Protein AF-0000000074492730 (afdb_homodimer)

Organism: Spizellomyces punctatus (strain DAOM BR117) (NCBI:txid645134)

pLDDT: mean 82.74, std 24.12, range [24.81, 98.88]

Solvent-accessible surface area (backbone atoms only — not comparable to full-atom values): 17173 Å² total; per-residue (Å²): 137,83,78,76,82,80,74,80,68,80,75,72,73,73,70,75,70,71,72,69,72,68,59,84,72,60,78,46,78,65,48,53,49,50,48,49,50,45,51,51,44,45,53,51,27,49,53,27,47,75,71,68,33,42,57,59,11,41,56,52,45,44,50,80,56,60,47,81,83,56,52,66,69,55,36,49,52,45,49,50,43,35,51,52,31,59,69,66,48,52,82,86,49,45,53,61,43,55,70,69,48,52,72,66,36,47,27,47,47,52,28,50,41,24,39,38,45,28,33,30,58,81,34,67,31,70,62,39,50,53,52,49,51,42,46,40,69,73,47,34,73,66,39,55,52,49,31,31,66,44,48,72,47,88,133,86,77,76,80,76,74,82,63,74,81,69,73,71,73,73,71,74,73,71,69,70,60,84,71,58,75,45,74,64,47,53,50,49,48,49,50,47,52,51,44,45,53,50,27,49,53,26,48,75,72,66,34,43,58,59,11,40,56,50,45,44,50,81,57,59,47,81,83,56,53,66,68,55,37,50,51,45,47,51,43,34,50,52,30,58,69,67,48,52,80,87,49,44,55,62,43,53,71,69,47,51,73,68,36,49,26,48,47,52,29,52,42,24,39,38,45,27,34,30,59,79,33,67,31,71,60,42,49,52,51,49,50,43,46,40,68,74,49,34,71,66,39,54,51,49,32,31,66,44,49,72,46,89

Sequence (308 aa):
MSHRKINVDQYDDEDAFVDENQTASGPTADSAQVEADVNSRAAEVRNYLSRGDVAGAVAKALENPPAGRALQTVKDRNTATVMEALAAARSTDIINIVKGLSTQQMDILMKYIYRGMGSPELYNSAILLTWHEKATEVGGLGGIVRALTDRKTVMSHRKINVDQYDDEDAFVDENQTASGPTADSAQVEADVNSRAAEVRNYLSRGDVAGAVAKALENPPAGRALQTVKDRNTATVMEALAAARSTDIINIVKGLSTQQMDILMKYIYRGMGSPELYNSAILLTWHEKATEVGGLGGIVRALTDRKTV

Nearest PDB structures (foldseek):
  1tyq-assembly1_G  TM=9.326E-01  e=6.768E-08  Bos taurus
  3ukr-assembly1_G  TM=9.205E-01  e=6.768E-08  Bos taurus
  4xei-assembly1_G  TM=9.124E-01  e=6.768E-08  Bos taurus
  8uxx-assembly1_G  TM=7.775E-01  e=5.252E-08  Schizosaccharomyces pombe
  6w17-assembly1_G  TM=7.523E-01  e=1.047E-06  Schizosaccharomyces pombe 972h-

Structure (mmCIF, N/CA/C/O backbone):
data_AF-0000000074492730-model_v1
#
loop_
_entity.id
_entity.type
_entity.pdbx_description
1 polymer 'Actin-related protein 2/3 complex subunit 5'
#
loop_
_atom_site.group_PDB
_atom_site.id
_atom_site.type_symbol
_atom_site.label_atom_id
_atom_site.label_alt_id
_atom_site.label_comp_id
_atom_site.label_asym_id
_atom_site.label_entity_id
_atom_site.label_seq_id
_atom_site.pdbx_PDB_ins_code
_atom_site.Cartn_x
_atom_site.Cartn_y
_atom_site.Cartn_z
_atom_site.occupancy
_atom_site.B_iso_or_equiv
_atom_site.auth_seq_id
_atom_site.auth_comp_id
_atom_site.auth_asym_id
_atom_site.auth_atom_id
_atom_site.pdbx_PDB_model_num
ATOM 1 N N . MET A 1 1 ? 43.094 16.188 66.312 1 25.38 1 MET A N 1
ATOM 2 C CA . MET A 1 1 ? 42.781 17.094 65.25 1 25.38 1 MET A CA 1
ATOM 3 C C . MET A 1 1 ? 43.125 16.469 63.875 1 25.38 1 MET A C 1
ATOM 5 O O . MET A 1 1 ? 44.219 16.734 63.344 1 25.38 1 MET A O 1
ATOM 9 N N . SER A 1 2 ? 42.781 15.18 63.656 1 28.31 2 SER A N 1
ATOM 10 C CA . SER A 1 2 ? 43.281 14.086 62.812 1 28.31 2 SER A CA 1
ATOM 11 C C . SER A 1 2 ? 42.938 14.297 61.344 1 28.31 2 SER A C 1
ATOM 13 O O . SER A 1 2 ? 41.75 14.227 60.969 1 28.31 2 SER A O 1
ATOM 15 N N . HIS A 1 3 ? 43.469 15.445 60.812 1 31.86 3 HIS A N 1
ATOM 16 C CA . HIS A 1 3 ? 43.188 15.938 59.469 1 31.86 3 HIS A CA 1
ATOM 17 C C . HIS A 1 3 ? 43.531 14.875 58.406 1 31.86 3 HIS A C 1
ATOM 19 O O . HIS A 1 3 ? 44.688 14.477 58.25 1 31.86 3 HIS A O 1
ATOM 25 N N . ARG A 1 4 ? 42.625 13.859 58.219 1 28.62 4 ARG A N 1
ATOM 26 C CA . ARG A 1 4 ? 42.688 12.758 57.281 1 28.62 4 ARG A CA 1
ATOM 27 C C . ARG A 1 4 ? 42.938 13.273 55.875 1 28.62 4 ARG A C 1
ATOM 29 O O . ARG A 1 4 ? 42.312 14.242 55.438 1 28.62 4 ARG A O 1
ATOM 36 N N . LYS A 1 5 ? 44.125 12.953 55.25 1 29.48 5 LYS A N 1
ATOM 37 C CA . LYS A 1 5 ? 44.719 13.125 53.938 1 29.48 5 LYS A CA 1
ATOM 38 C C . LYS A 1 5 ? 43.688 12.828 52.844 1 29.48 5 LYS A C 1
ATOM 40 O O . LYS A 1 5 ? 42.969 11.828 52.906 1 29.48 5 LYS A O 1
ATOM 45 N N . ILE A 1 6 ? 43.156 13.875 52.094 1 33.12 6 ILE A N 1
ATOM 46 C CA . ILE A 1 6 ? 42.312 14.031 50.938 1 33.12 6 ILE A CA 1
ATOM 47 C C . ILE A 1 6 ? 42.906 13.227 49.75 1 33.12 6 ILE A C 1
ATOM 49 O O . ILE A 1 6 ? 43.969 13.555 49.25 1 33.12 6 ILE A O 1
ATOM 53 N N . ASN A 1 7 ? 43.156 11.914 49.906 1 33.66 7 ASN A N 1
ATOM 54 C CA . ASN A 1 7 ? 43.656 11.188 48.75 1 33.66 7 ASN A CA 1
ATOM 55 C C . ASN A 1 7 ? 42.844 11.469 47.5 1 33.66 7 ASN A C 1
ATOM 57 O O . ASN A 1 7 ? 41.656 11.211 47.438 1 33.66 7 ASN A O 1
ATOM 61 N N . VAL A 1 8 ? 43.219 12.484 46.688 1 37.28 8 VAL A N 1
ATOM 62 C CA . VAL A 1 8 ? 42.875 12.891 45.3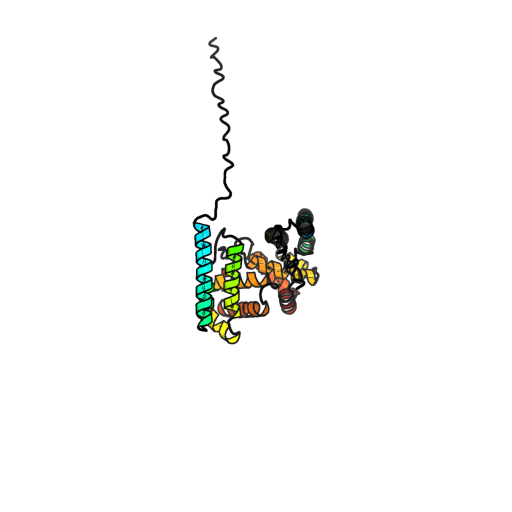12 1 37.28 8 VAL A CA 1
ATOM 63 C C . VAL A 1 8 ? 42.875 11.68 44.406 1 37.28 8 VAL A C 1
ATOM 65 O O . VAL A 1 8 ? 43.906 11.258 43.906 1 37.28 8 VAL A O 1
ATOM 68 N N . ASP A 1 9 ? 42.562 10.516 44.938 1 29.73 9 ASP A N 1
ATOM 69 C CA . ASP A 1 9 ? 42.75 9.359 44.062 1 29.73 9 ASP A CA 1
ATOM 70 C C . ASP A 1 9 ? 42.281 9.641 42.625 1 29.73 9 ASP A C 1
ATOM 72 O O . ASP A 1 9 ? 41.625 10.656 42.406 1 29.73 9 ASP A O 1
ATOM 76 N N . GLN A 1 10 ? 41.594 8.609 42.031 1 30.45 10 GLN A N 1
ATOM 77 C CA . GLN A 1 10 ? 41.625 7.676 40.906 1 30.45 10 GLN A CA 1
ATOM 78 C C . GLN A 1 10 ? 40.75 8.164 39.75 1 30.45 10 GLN A C 1
ATOM 80 O O . GLN A 1 10 ? 39.594 7.773 39.625 1 30.45 10 GLN A O 1
ATOM 85 N N . TYR A 1 11 ? 40.531 9.5 39.562 1 27.89 11 TYR A N 1
ATOM 86 C CA . TYR A 1 11 ? 39.594 9.734 38.5 1 27.89 11 TYR A CA 1
ATOM 87 C C . TYR A 1 11 ? 40.125 9.211 37.156 1 27.89 11 TYR A C 1
ATOM 89 O O . TYR A 1 11 ? 41.031 9.812 36.594 1 27.89 11 TYR A O 1
ATOM 97 N N . ASP A 1 12 ? 40.656 8.023 37.125 1 32.59 12 ASP A N 1
ATOM 98 C CA . ASP A 1 12 ? 41 7.531 35.812 1 32.59 12 ASP A CA 1
ATOM 99 C C . ASP A 1 12 ? 39.844 7.773 34.844 1 32.59 12 ASP A C 1
ATOM 101 O O . ASP A 1 12 ? 38.719 7.254 35.031 1 32.59 12 ASP A O 1
ATOM 105 N N . ASP A 1 13 ? 39.781 8.953 34.312 1 30.2 13 ASP A N 1
ATOM 106 C CA . ASP A 1 13 ? 38.969 9.344 33.156 1 30.2 13 ASP A CA 1
ATOM 107 C C . ASP A 1 13 ? 39.094 8.312 32.062 1 30.2 13 ASP A C 1
ATOM 109 O O . ASP A 1 13 ? 39.844 8.516 31.078 1 30.2 13 ASP A O 1
ATOM 113 N N . GLU A 1 14 ? 39.5 7.035 32.281 1 31.69 14 GLU A N 1
ATOM 114 C CA . GLU A 1 14 ? 39.469 6.242 31.047 1 31.69 14 GLU A CA 1
ATOM 115 C C . GLU A 1 14 ? 38.156 6.441 30.312 1 31.69 14 GLU A C 1
ATOM 117 O O . GLU A 1 14 ? 37.094 6.023 30.781 1 31.69 14 GLU A O 1
ATOM 122 N N . ASP A 1 15 ? 37.906 7.613 29.844 1 30.3 15 ASP A N 1
ATOM 123 C CA . ASP A 1 15 ? 36.844 7.84 28.875 1 30.3 15 ASP A CA 1
ATOM 124 C C . ASP A 1 15 ? 36.719 6.645 27.938 1 30.3 15 ASP A C 1
ATOM 126 O O . ASP A 1 15 ? 37.719 6.09 27.469 1 30.3 15 ASP A O 1
ATOM 130 N N . ALA A 1 16 ? 35.594 5.859 28.094 1 30.48 16 ALA A N 1
ATOM 131 C CA . ALA A 1 16 ? 34.875 4.953 27.219 1 30.48 16 ALA A CA 1
ATOM 132 C C . ALA A 1 16 ? 34.969 5.395 25.75 1 30.48 16 ALA A C 1
ATOM 134 O O . ALA A 1 16 ? 34.438 6.441 25.375 1 30.48 16 ALA A O 1
ATOM 135 N N . PHE A 1 17 ? 36.094 5.324 25.109 1 29.64 17 PHE A N 1
ATOM 136 C CA . PHE A 1 17 ? 36.062 5.289 23.656 1 29.64 17 PHE A CA 1
ATOM 137 C C . PHE A 1 17 ? 34.844 4.496 23.156 1 29.64 17 PHE A C 1
ATOM 139 O O . PHE A 1 17 ? 34.75 3.291 23.391 1 29.64 17 PHE A O 1
ATOM 146 N N . VAL A 1 18 ? 33.688 5.035 23.344 1 34.16 18 VAL A N 1
ATOM 147 C CA . VAL A 1 18 ? 32.594 4.543 22.516 1 34.16 18 VAL A CA 1
ATOM 148 C C . VAL A 1 18 ? 33.125 4.074 21.172 1 34.16 18 VAL A C 1
ATOM 150 O O . VAL A 1 18 ? 33.75 4.852 20.438 1 34.16 18 VAL A O 1
ATOM 153 N N . ASP A 1 19 ? 33.719 2.941 21.109 1 33.31 19 ASP A N 1
ATOM 154 C CA . ASP A 1 19 ? 33.969 2.25 19.859 1 33.31 19 ASP A CA 1
ATOM 155 C C . ASP A 1 19 ? 32.875 2.504 18.844 1 33.31 19 ASP A C 1
ATOM 157 O O . ASP A 1 19 ? 31.719 2.062 19.031 1 33.31 19 ASP A O 1
ATOM 161 N N . GLU A 1 20 ? 32.719 3.611 18.25 1 35.53 20 GLU A N 1
ATOM 162 C CA . GLU A 1 20 ? 32 3.969 17.031 1 35.53 20 GLU A CA 1
ATOM 163 C C . GLU A 1 20 ? 32.062 2.854 15.992 1 35.53 20 GLU A C 1
ATOM 165 O O . GLU A 1 20 ? 31.594 3.01 14.867 1 35.53 20 GLU A O 1
ATOM 170 N N . ASN A 1 21 ? 33.031 1.989 16.141 1 34.41 21 ASN A N 1
ATOM 171 C CA . ASN A 1 21 ? 33.031 1.057 15.016 1 34.41 21 ASN A CA 1
ATOM 172 C C . ASN A 1 21 ? 31.688 0.333 14.891 1 34.41 21 ASN A C 1
ATOM 174 O O . ASN A 1 21 ? 31.609 -0.878 15.102 1 34.41 21 ASN A O 1
ATOM 178 N N . GLN A 1 22 ? 30.719 0.667 15.609 1 35.47 22 GLN A N 1
ATOM 179 C CA . GLN A 1 22 ? 29.547 -0.003 15.062 1 35.47 22 GLN A CA 1
ATOM 180 C C . GLN A 1 22 ? 29.562 0.014 13.539 1 35.47 22 GLN A C 1
ATOM 182 O O . GLN A 1 22 ? 29.312 1.052 12.922 1 35.47 22 GLN A O 1
ATOM 187 N N . THR A 1 23 ? 30.578 -0.513 12.891 1 33.25 23 THR A N 1
ATOM 188 C CA . THR A 1 23 ? 30.625 -0.809 11.461 1 33.25 23 THR A CA 1
ATOM 189 C C . THR A 1 23 ? 29.219 -0.99 10.898 1 33.25 23 THR A C 1
ATOM 191 O O . THR A 1 23 ? 28.312 -1.396 11.617 1 33.25 23 THR A O 1
ATOM 194 N N . ALA A 1 24 ? 28.875 -0.371 9.781 1 35.72 24 ALA A N 1
ATOM 195 C CA . ALA A 1 24 ? 27.938 -0.735 8.727 1 35.72 24 ALA A CA 1
ATOM 196 C C . ALA A 1 24 ? 27.812 -2.25 8.609 1 35.72 24 ALA A C 1
ATOM 198 O O . ALA A 1 24 ? 28.688 -2.92 8.07 1 35.72 24 ALA A O 1
ATOM 199 N N . SER A 1 25 ? 27.547 -3.027 9.664 1 38.06 25 SER A N 1
ATOM 200 C CA . SER A 1 25 ? 27.469 -4.484 9.727 1 38.06 25 SER A CA 1
ATOM 201 C C . SER A 1 25 ? 27.031 -5.078 8.391 1 38.06 25 SER A C 1
ATOM 203 O O . SER A 1 25 ? 26.078 -4.598 7.773 1 38.06 25 SER A O 1
ATOM 205 N N . GLY A 1 26 ? 27.844 -5.605 7.551 1 41.12 26 GLY A N 1
ATOM 206 C CA . GLY A 1 26 ? 27.625 -6.41 6.359 1 41.12 26 GLY A CA 1
ATOM 207 C C . GLY A 1 26 ? 26.297 -7.148 6.375 1 41.12 26 GLY A C 1
ATOM 208 O O . GLY A 1 26 ? 25.625 -7.191 7.402 1 41.12 26 GLY A O 1
ATOM 209 N N . PRO A 1 27 ? 25.719 -7.359 5.117 1 48.81 27 PRO A N 1
ATOM 210 C CA . PRO A 1 27 ? 24.578 -8.281 5.141 1 48.81 27 PRO A CA 1
ATOM 211 C C . PRO A 1 27 ? 24.719 -9.367 6.207 1 48.81 27 PRO A C 1
ATOM 213 O O . PRO A 1 27 ? 25.734 -10.062 6.25 1 48.81 27 PRO A O 1
ATOM 216 N N . THR A 1 28 ? 24.312 -9.211 7.391 1 57.84 28 THR A N 1
ATOM 217 C CA . THR A 1 28 ? 24.359 -10.305 8.359 1 57.84 28 THR A CA 1
ATOM 218 C C . THR A 1 28 ? 23.906 -11.609 7.723 1 57.84 28 THR A C 1
ATOM 220 O O . THR A 1 28 ? 23.281 -11.602 6.656 1 57.84 28 THR A O 1
ATOM 223 N N . ALA A 1 29 ? 24.484 -12.68 8.094 1 55.69 29 ALA A N 1
ATOM 224 C CA . ALA A 1 29 ? 24.062 -14.016 7.656 1 55.69 29 ALA A CA 1
ATOM 225 C C . ALA A 1 29 ? 22.562 -14.078 7.43 1 55.69 29 ALA A C 1
ATOM 227 O O . ALA A 1 29 ? 22.094 -14.742 6.504 1 55.69 29 ALA A O 1
ATOM 228 N N . ASP A 1 30 ? 21.906 -13.234 8.109 1 74.44 30 ASP A N 1
ATOM 229 C CA . ASP A 1 30 ? 20.453 -13.211 8.039 1 74.44 30 ASP A CA 1
ATOM 230 C C . ASP A 1 30 ? 19.969 -12.477 6.781 1 74.44 30 ASP A C 1
ATOM 232 O O . ASP A 1 30 ? 19.031 -12.914 6.121 1 74.44 30 ASP A O 1
ATOM 236 N N . SER A 1 31 ? 20.859 -11.578 6.379 1 79.5 31 SER A N 1
ATOM 237 C CA . SER A 1 31 ? 20.484 -10.828 5.188 1 79.5 31 SER A CA 1
ATOM 238 C C . SER A 1 31 ? 20.734 -11.633 3.918 1 79.5 31 SER A C 1
ATOM 240 O O . SER A 1 31 ? 19.922 -11.617 2.992 1 79.5 31 SER A O 1
ATOM 242 N N . ALA A 1 32 ? 21.75 -12.336 3.939 1 83.81 32 ALA A N 1
ATOM 243 C CA . ALA A 1 32 ? 22.078 -13.172 2.785 1 83.81 32 ALA A CA 1
ATOM 244 C C . ALA A 1 32 ? 21.062 -14.312 2.629 1 83.81 32 ALA A C 1
ATOM 246 O O . ALA A 1 32 ? 20.688 -14.664 1.511 1 83.81 32 ALA A O 1
ATOM 247 N N . GLN A 1 33 ? 20.719 -14.883 3.674 1 89.12 33 GLN A N 1
ATOM 248 C CA . GLN A 1 33 ? 19.75 -15.977 3.635 1 89.12 33 GLN A CA 1
ATOM 249 C C . GLN A 1 33 ? 18.391 -15.484 3.148 1 89.12 33 GLN A C 1
ATOM 251 O O . GLN A 1 33 ? 17.719 -16.172 2.373 1 89.12 33 GLN A O 1
ATOM 256 N N . VAL A 1 34 ? 17.984 -14.352 3.6 1 90.62 34 VAL A N 1
ATOM 257 C CA . VAL A 1 34 ? 16.719 -13.773 3.174 1 90.62 34 VAL A CA 1
ATOM 258 C C . VAL A 1 34 ? 16.734 -13.531 1.667 1 90.62 34 VAL A C 1
ATOM 260 O O . VAL A 1 34 ? 15.766 -13.836 0.971 1 90.62 34 VAL A O 1
ATOM 263 N N . GLU A 1 35 ? 17.828 -13.047 1.223 1 91.56 35 GLU A N 1
ATOM 264 C CA . GLU A 1 35 ? 17.969 -12.82 -0.211 1 91.56 35 GLU A CA 1
ATOM 265 C C . GLU A 1 35 ? 17.906 -14.125 -0.992 1 91.56 35 GLU A C 1
ATOM 267 O O . GLU A 1 35 ? 17.266 -14.203 -2.043 1 91.56 35 GLU A O 1
ATOM 272 N N . ALA A 1 36 ? 18.594 -15.078 -0.51 1 93.06 36 ALA A N 1
ATOM 273 C CA . ALA A 1 36 ? 18.578 -16.391 -1.156 1 93.06 36 ALA A CA 1
ATOM 274 C C . ALA A 1 36 ? 17.172 -16.969 -1.188 1 93.06 36 ALA A C 1
ATOM 276 O O . ALA A 1 36 ? 16.766 -17.547 -2.195 1 93.06 36 ALA A O 1
ATOM 277 N N . ASP A 1 37 ? 16.422 -16.844 -0.134 1 93.81 37 ASP A N 1
ATOM 278 C CA . ASP A 1 37 ? 15.055 -17.344 -0.046 1 93.81 37 ASP A CA 1
ATOM 279 C C . ASP A 1 37 ? 14.148 -16.641 -1.062 1 93.81 37 ASP A C 1
ATOM 281 O O . ASP A 1 37 ? 13.328 -17.297 -1.716 1 93.81 37 ASP A O 1
ATOM 285 N N . VAL A 1 38 ? 14.305 -15.375 -1.17 1 95.44 38 VAL A N 1
ATOM 286 C CA . VAL A 1 38 ? 13.5 -14.594 -2.104 1 95.44 38 VAL A CA 1
ATOM 287 C C . VAL A 1 38 ? 13.812 -15.016 -3.537 1 95.44 38 VAL A C 1
ATOM 289 O O . VAL A 1 38 ? 12.906 -15.18 -4.355 1 95.44 38 VAL A O 1
ATOM 292 N N . ASN A 1 39 ? 15.086 -15.266 -3.816 1 95.88 39 ASN A N 1
ATOM 293 C CA . ASN A 1 39 ? 15.484 -15.703 -5.148 1 95.88 39 ASN A CA 1
ATOM 294 C C . ASN A 1 39 ? 14.969 -17.109 -5.461 1 95.88 39 ASN A C 1
ATOM 296 O O . ASN A 1 39 ? 14.492 -17.359 -6.57 1 95.88 39 ASN A O 1
ATOM 300 N N . SER A 1 40 ? 15.094 -17.906 -4.508 1 96.94 40 SER A N 1
ATOM 301 C CA . SER A 1 40 ? 14.594 -19.266 -4.688 1 96.94 40 SER A CA 1
ATOM 302 C C . SER A 1 40 ? 13.086 -19.266 -4.91 1 96.94 40 SER A C 1
ATOM 304 O O . SER A 1 40 ? 12.578 -20.016 -5.75 1 96.94 40 SER A O 1
ATOM 306 N N . ARG A 1 41 ? 12.375 -18.5 -4.184 1 97.44 41 ARG A N 1
ATOM 307 C CA . ARG A 1 41 ? 10.93 -18.391 -4.332 1 97.44 41 ARG A CA 1
ATOM 308 C C . ARG A 1 41 ? 10.555 -17.891 -5.727 1 97.44 41 ARG A C 1
ATOM 310 O O . ARG A 1 41 ? 9.648 -18.422 -6.363 1 97.44 41 ARG A O 1
ATOM 317 N N . ALA A 1 42 ? 11.297 -16.906 -6.176 1 98.12 42 ALA A N 1
ATOM 318 C CA . ALA A 1 42 ? 11.047 -16.375 -7.508 1 98.12 42 ALA A CA 1
ATOM 319 C C . ALA A 1 42 ? 11.211 -17.453 -8.578 1 98.12 42 ALA A C 1
ATOM 321 O O . ALA A 1 42 ? 10.398 -17.547 -9.492 1 98.12 42 ALA A O 1
ATOM 322 N N . ALA A 1 43 ? 12.234 -18.234 -8.422 1 98.44 43 ALA A N 1
ATOM 323 C CA . ALA A 1 43 ? 12.484 -19.328 -9.375 1 98.44 43 ALA A CA 1
ATOM 324 C C . ALA A 1 43 ? 11.367 -20.359 -9.328 1 98.44 43 ALA A C 1
ATOM 326 O O . ALA A 1 43 ? 10.914 -20.844 -10.367 1 98.44 43 ALA A O 1
ATOM 327 N N . GLU A 1 44 ? 10.898 -20.672 -8.18 1 98.5 44 GLU A N 1
ATOM 328 C CA . GLU A 1 44 ? 9.828 -21.656 -8.023 1 98.5 44 GLU A CA 1
ATOM 329 C C . GLU A 1 44 ? 8.516 -21.125 -8.609 1 98.5 44 GLU A C 1
ATOM 331 O O . GLU A 1 44 ? 7.781 -21.875 -9.266 1 98.5 44 GLU A O 1
ATOM 336 N N . VAL A 1 45 ? 8.211 -19.906 -8.352 1 98.75 45 VAL A N 1
ATOM 337 C CA . VAL A 1 45 ? 7.008 -19.281 -8.898 1 98.75 45 VAL A CA 1
ATOM 338 C C . VAL A 1 45 ? 7.035 -19.344 -10.422 1 98.75 45 VAL A C 1
ATOM 340 O O . VAL A 1 45 ? 6.047 -19.719 -11.055 1 98.75 45 VAL A O 1
ATOM 343 N N . ARG A 1 46 ? 8.188 -19.094 -11 1 98.56 46 ARG A N 1
ATOM 344 C CA . ARG A 1 46 ? 8.328 -19.125 -12.453 1 98.56 46 ARG A CA 1
ATOM 345 C C . ARG A 1 46 ? 8.125 -20.547 -12.984 1 98.56 46 ARG A C 1
ATOM 347 O O . ARG A 1 46 ? 7.543 -20.75 -14.047 1 98.56 46 ARG A O 1
ATOM 354 N N . ASN A 1 47 ? 8.648 -21.438 -12.242 1 98.62 47 ASN A N 1
ATOM 355 C CA . ASN A 1 47 ? 8.469 -22.828 -12.617 1 98.62 47 ASN A CA 1
ATOM 356 C C . ASN A 1 47 ? 7 -23.234 -12.641 1 98.62 47 ASN A C 1
ATOM 358 O O . ASN A 1 47 ? 6.543 -23.875 -13.586 1 98.62 47 ASN A O 1
ATOM 362 N N . TYR A 1 48 ? 6.18 -22.859 -11.602 1 98.69 48 TYR A N 1
ATOM 363 C CA . TYR A 1 48 ? 4.746 -23.109 -11.555 1 98.69 48 TYR A CA 1
ATOM 364 C C . TYR A 1 48 ? 4.035 -22.469 -12.734 1 98.69 48 TYR A C 1
ATOM 366 O O . TYR A 1 48 ? 3.172 -23.094 -13.367 1 98.69 48 TYR A O 1
ATOM 374 N N . LEU A 1 49 ? 4.473 -21.266 -13.039 1 98.56 49 LEU A N 1
ATOM 375 C CA . LEU A 1 49 ? 3.832 -20.531 -14.125 1 98.56 49 LEU A CA 1
ATOM 376 C C . LEU A 1 49 ? 4.145 -21.172 -15.477 1 98.56 49 LEU A C 1
ATOM 378 O O . LEU A 1 49 ? 3.273 -21.25 -16.344 1 98.56 49 LEU A O 1
ATOM 382 N N . SER A 1 50 ? 5.328 -21.688 -15.641 1 98.19 50 SER A N 1
ATOM 383 C CA . SER A 1 50 ? 5.734 -22.312 -16.891 1 98.19 50 SER A CA 1
ATOM 384 C C . SER A 1 50 ? 4.941 -23.578 -17.156 1 98.19 50 SER A C 1
ATOM 386 O O . SER A 1 50 ? 4.746 -23.969 -18.312 1 98.19 50 SER A O 1
ATOM 388 N N . ARG A 1 51 ? 4.438 -24.172 -16.109 1 97.94 51 ARG A N 1
ATOM 389 C CA . ARG A 1 51 ? 3.656 -2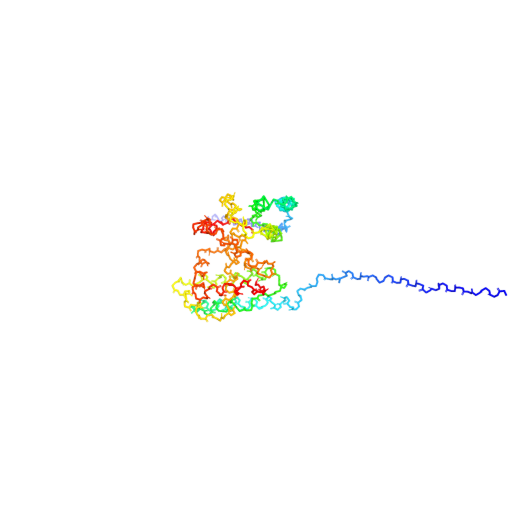5.406 -16.234 1 97.94 51 ARG A CA 1
ATOM 390 C C . ARG A 1 51 ? 2.162 -25.094 -16.25 1 97.94 51 ARG A C 1
ATOM 392 O O . ARG A 1 51 ? 1.339 -26.016 -16.156 1 97.94 51 ARG A O 1
ATOM 399 N N . GLY A 1 52 ? 1.84 -23.812 -16.156 1 97.81 52 GLY A N 1
ATOM 400 C CA . GLY A 1 52 ? 0.446 -23.391 -16.203 1 97.81 52 GLY A CA 1
ATOM 401 C C . GLY A 1 52 ? -0.266 -23.531 -14.875 1 97.81 52 GLY A C 1
ATOM 402 O O . GLY A 1 52 ? -1.494 -23.438 -14.812 1 97.81 52 GLY A O 1
ATOM 403 N N . ASP A 1 53 ? 0.477 -23.797 -13.805 1 98.69 53 ASP A N 1
ATOM 404 C CA . ASP A 1 53 ? -0.096 -23.922 -12.469 1 98.69 53 ASP A CA 1
ATOM 405 C C . ASP A 1 53 ? -0.108 -22.578 -11.742 1 98.69 53 ASP A C 1
ATOM 407 O O . ASP A 1 53 ? 0.657 -22.375 -10.797 1 98.69 53 ASP A O 1
ATOM 411 N N . VAL A 1 54 ? -1.063 -21.797 -12.086 1 98.69 54 VAL A N 1
ATOM 412 C CA . VAL A 1 54 ? -1.145 -20.453 -11.547 1 98.69 54 VAL A CA 1
ATOM 413 C C . VAL A 1 54 ? -1.493 -20.5 -10.062 1 98.69 54 VAL A C 1
ATOM 415 O O . VAL A 1 54 ? -0.955 -19.734 -9.258 1 98.69 54 VAL A O 1
ATOM 418 N N . ALA A 1 55 ? -2.352 -21.422 -9.648 1 98.75 55 ALA A N 1
ATOM 419 C CA . ALA A 1 55 ? -2.711 -21.578 -8.234 1 98.75 55 ALA A CA 1
ATOM 420 C C . ALA A 1 55 ? -1.482 -21.891 -7.391 1 98.75 55 ALA A C 1
ATOM 422 O O . ALA A 1 55 ? -1.28 -21.297 -6.332 1 98.75 55 ALA A O 1
ATOM 423 N N . GLY A 1 56 ? -0.705 -22.828 -7.898 1 98.69 56 GLY A N 1
ATOM 424 C CA . GLY A 1 56 ? 0.529 -23.172 -7.203 1 98.69 56 GLY A CA 1
ATOM 425 C C . GLY A 1 56 ? 1.501 -22 -7.129 1 98.69 56 GLY A C 1
ATOM 426 O O . GLY A 1 56 ? 2.166 -21.812 -6.109 1 98.69 56 GLY A O 1
ATOM 427 N N . ALA A 1 57 ? 1.585 -21.156 -8.203 1 98.88 57 ALA A N 1
ATOM 428 C CA . ALA A 1 57 ? 2.459 -19.984 -8.242 1 98.88 57 ALA A CA 1
ATOM 429 C C . ALA A 1 57 ? 2.055 -18.969 -7.184 1 98.88 57 ALA A C 1
ATOM 431 O O . ALA A 1 57 ? 2.904 -18.438 -6.461 1 98.88 57 ALA A O 1
ATOM 432 N N . VAL A 1 58 ? 0.751 -18.75 -7.059 1 98.88 58 VAL A N 1
ATOM 433 C CA . VAL A 1 58 ? 0.25 -17.766 -6.102 1 98.88 58 VAL A CA 1
ATOM 434 C C . VAL A 1 58 ? 0.514 -18.25 -4.676 1 98.88 58 VAL A C 1
ATOM 436 O O . VAL A 1 58 ? 1.029 -17.5 -3.846 1 98.88 58 VAL A O 1
ATOM 439 N N . ALA A 1 59 ? 0.244 -19.5 -4.43 1 98.75 59 ALA A N 1
ATOM 440 C CA . ALA A 1 59 ? 0.479 -20.047 -3.1 1 98.75 59 ALA A CA 1
ATOM 441 C C . ALA A 1 59 ? 1.954 -19.969 -2.721 1 98.75 59 ALA A C 1
ATOM 443 O O . ALA A 1 59 ? 2.293 -19.562 -1.608 1 98.75 59 ALA A O 1
ATOM 444 N N . LYS A 1 60 ? 2.809 -20.281 -3.654 1 98.56 60 LYS A N 1
ATOM 445 C CA . LYS A 1 60 ? 4.246 -20.266 -3.408 1 98.56 60 LYS A CA 1
ATOM 446 C C . LYS A 1 60 ? 4.742 -18.844 -3.168 1 98.56 60 LYS A C 1
ATOM 448 O O . LYS A 1 60 ? 5.562 -18.609 -2.277 1 98.56 60 LYS A O 1
ATOM 453 N N . ALA A 1 61 ? 4.242 -17.906 -3.93 1 98.62 61 ALA A N 1
ATOM 454 C CA . ALA A 1 61 ? 4.664 -16.5 -3.832 1 98.62 61 ALA A CA 1
ATOM 455 C C . ALA A 1 61 ? 4.324 -15.93 -2.461 1 98.62 61 ALA A C 1
ATOM 457 O O . ALA A 1 61 ? 4.969 -14.977 -2.006 1 98.62 61 ALA A O 1
ATOM 458 N N . LEU A 1 62 ? 3.338 -16.531 -1.807 1 98.12 62 LEU A N 1
ATOM 459 C CA . LEU A 1 62 ? 2.83 -15.977 -0.557 1 98.12 62 LEU A CA 1
ATOM 460 C C . LEU A 1 62 ? 3.451 -16.672 0.644 1 98.12 62 LEU A C 1
ATOM 462 O O . LEU A 1 62 ? 3.006 -16.5 1.778 1 98.12 62 LEU A O 1
ATOM 466 N N . GLU A 1 63 ? 4.535 -17.406 0.354 1 95.56 63 GLU A N 1
ATOM 467 C CA . GLU A 1 63 ? 5.203 -18.094 1.451 1 95.56 63 GLU A CA 1
ATOM 468 C C . GLU A 1 63 ? 6.328 -17.25 2.037 1 95.56 63 GLU A C 1
ATOM 470 O O . GLU A 1 63 ? 7.137 -16.688 1.297 1 95.56 63 GLU A O 1
ATOM 475 N N . ASN A 1 64 ? 6.395 -17.094 3.242 1 87.69 64 ASN A N 1
ATOM 476 C CA . ASN A 1 64 ? 7.504 -16.562 4.031 1 87.69 64 ASN A CA 1
ATOM 477 C C . ASN A 1 64 ? 8.031 -15.258 3.449 1 87.69 64 ASN A C 1
ATOM 479 O O . ASN A 1 64 ? 9.211 -15.164 3.096 1 87.69 64 ASN A O 1
ATOM 483 N N . PRO A 1 65 ? 7.188 -14.273 3.459 1 91.12 65 PRO A N 1
ATOM 484 C CA . PRO A 1 65 ? 7.703 -12.992 2.973 1 91.12 65 PRO A CA 1
ATOM 485 C C . PRO A 1 65 ? 8.867 -12.469 3.814 1 91.12 65 PRO A C 1
ATOM 487 O O . PRO A 1 65 ? 9 -12.836 4.984 1 91.12 65 PRO A O 1
ATOM 490 N N . PRO A 1 66 ? 9.734 -11.742 3.078 1 88.81 66 PRO A N 1
ATOM 491 C CA . PRO A 1 66 ? 10.844 -11.164 3.848 1 88.81 66 PRO A CA 1
ATOM 492 C C . PRO A 1 66 ? 10.359 -10.242 4.969 1 88.81 66 PRO A C 1
ATOM 494 O O . PRO A 1 66 ? 9.516 -9.375 4.742 1 88.81 66 PRO A O 1
ATOM 497 N N . ALA A 1 67 ? 10.797 -10.656 6.172 1 74.12 67 ALA A N 1
ATOM 498 C CA . ALA A 1 67 ? 10.297 -9.953 7.355 1 74.12 67 ALA A CA 1
ATOM 499 C C . ALA A 1 67 ? 11.398 -9.102 7.988 1 74.12 67 ALA A C 1
ATOM 501 O O . ALA A 1 67 ? 12.562 -9.203 7.602 1 74.12 67 ALA A O 1
ATOM 502 N N . GLY A 1 68 ? 10.906 -8.227 8.797 1 68.81 68 GLY A N 1
ATOM 503 C CA . GLY A 1 68 ? 11.82 -7.504 9.672 1 68.81 68 GLY A CA 1
ATOM 504 C C . GLY A 1 68 ? 12.562 -6.379 8.961 1 68.81 68 GLY A C 1
ATOM 505 O O . GLY A 1 68 ? 11.938 -5.527 8.328 1 68.81 68 GLY A O 1
ATOM 506 N N . ARG A 1 69 ? 13.906 -6.508 9.094 1 70 69 ARG A N 1
ATOM 507 C CA . ARG A 1 69 ? 14.805 -5.438 8.664 1 70 69 ARG A CA 1
ATOM 508 C C . ARG A 1 69 ? 15.391 -5.738 7.289 1 70 69 ARG A C 1
ATOM 510 O O . ARG A 1 69 ? 16.453 -5.227 6.941 1 70 69 ARG A O 1
ATOM 517 N N . ALA A 1 70 ? 14.719 -6.641 6.637 1 74.88 70 ALA A N 1
ATOM 518 C CA . ALA A 1 70 ? 15.234 -6.895 5.293 1 74.88 70 ALA A CA 1
ATOM 519 C C . ALA A 1 70 ? 15.344 -5.602 4.492 1 74.88 70 ALA A C 1
ATOM 521 O O . ALA A 1 70 ? 14.547 -4.68 4.68 1 74.88 70 ALA A O 1
ATOM 522 N N . LEU A 1 71 ? 16.312 -5.637 3.635 1 79.81 71 LEU A N 1
ATOM 523 C CA . LEU A 1 71 ? 16.5 -4.484 2.762 1 79.81 71 LEU A CA 1
ATOM 524 C C . LEU A 1 71 ? 15.258 -4.211 1.926 1 79.81 71 LEU A C 1
ATOM 526 O O . LEU A 1 71 ? 14.594 -5.145 1.476 1 79.81 71 LEU A O 1
ATOM 530 N N . GLN A 1 72 ? 15.008 -3.012 1.718 1 84.25 72 GLN A N 1
ATOM 531 C CA . GLN A 1 72 ? 13.875 -2.6 0.901 1 84.25 72 GLN A CA 1
ATOM 532 C C . GLN A 1 72 ? 13.961 -3.197 -0.5 1 84.25 72 GLN A C 1
ATOM 534 O O . GLN A 1 72 ? 12.938 -3.57 -1.084 1 84.25 72 GLN A O 1
ATOM 539 N N . THR A 1 73 ? 15.156 -3.326 -0.976 1 87.5 73 THR A N 1
ATOM 540 C CA . THR A 1 73 ? 15.344 -3.869 -2.318 1 87.5 73 THR A CA 1
ATOM 541 C C . THR A 1 73 ? 14.883 -5.324 -2.381 1 87.5 73 THR A C 1
ATOM 543 O O . THR A 1 73 ? 14.312 -5.758 -3.387 1 87.5 73 THR A O 1
ATOM 546 N N . VAL A 1 74 ? 15.141 -6.035 -1.326 1 90.94 74 VAL A N 1
ATOM 547 C CA . VAL A 1 74 ? 14.734 -7.434 -1.253 1 90.94 74 VAL A CA 1
ATOM 548 C C . VAL A 1 74 ? 13.211 -7.523 -1.134 1 90.94 74 VAL A C 1
ATOM 550 O O . VAL A 1 74 ? 12.578 -8.352 -1.795 1 90.94 74 VAL A O 1
ATOM 553 N N . LYS A 1 75 ? 12.602 -6.676 -0.344 1 91.44 75 LYS A N 1
ATOM 554 C CA . LYS A 1 75 ? 11.148 -6.633 -0.198 1 91.44 75 LYS A CA 1
ATOM 555 C C . LYS A 1 75 ? 10.477 -6.277 -1.52 1 91.44 75 LYS A C 1
ATOM 557 O O . LYS A 1 75 ? 9.453 -6.867 -1.88 1 91.44 75 LYS A O 1
ATOM 562 N N . ASP A 1 76 ? 11.078 -5.391 -2.244 1 91.5 76 ASP A N 1
ATOM 563 C CA . ASP A 1 76 ? 10.547 -4.98 -3.541 1 91.5 76 ASP A CA 1
ATOM 564 C C . ASP A 1 76 ? 10.602 -6.133 -4.547 1 91.5 76 ASP A C 1
ATOM 566 O O . ASP A 1 76 ? 9.672 -6.328 -5.328 1 91.5 76 ASP A O 1
ATOM 570 N N . ARG A 1 77 ? 11.688 -6.82 -4.492 1 94.06 77 ARG A N 1
ATOM 571 C CA . ARG A 1 77 ? 11.82 -7.965 -5.387 1 94.06 77 ARG A CA 1
ATOM 572 C C . ARG A 1 77 ? 10.773 -9.023 -5.082 1 94.06 77 ARG A C 1
ATOM 574 O O . ARG A 1 77 ? 10.172 -9.594 -5.996 1 94.06 77 ARG A O 1
ATOM 581 N N . ASN A 1 78 ? 10.602 -9.297 -3.83 1 96.56 78 ASN A N 1
ATOM 582 C CA . ASN A 1 78 ? 9.578 -10.258 -3.457 1 96.56 78 ASN A CA 1
ATOM 583 C C . ASN A 1 78 ? 8.188 -9.781 -3.861 1 96.56 78 ASN A C 1
ATOM 585 O O . ASN A 1 78 ? 7.363 -10.578 -4.328 1 96.56 78 ASN A O 1
ATOM 589 N N . THR A 1 79 ? 7.938 -8.492 -3.67 1 96.38 79 THR A N 1
ATOM 590 C CA . THR A 1 79 ? 6.668 -7.922 -4.102 1 96.38 79 THR A CA 1
ATOM 591 C C . THR A 1 79 ? 6.449 -8.156 -5.594 1 96.38 79 THR A C 1
ATOM 593 O O . THR A 1 79 ? 5.363 -8.57 -6.008 1 96.38 79 THR A O 1
ATOM 596 N N . ALA A 1 80 ? 7.461 -7.93 -6.332 1 97 80 ALA A N 1
ATOM 597 C CA . ALA A 1 80 ? 7.359 -8.117 -7.777 1 97 80 ALA A CA 1
ATOM 598 C C . ALA A 1 80 ? 7.027 -9.57 -8.125 1 97 80 ALA A C 1
ATOM 600 O O . ALA A 1 80 ? 6.238 -9.828 -9.031 1 97 80 ALA A O 1
ATOM 601 N N . THR A 1 81 ? 7.617 -10.438 -7.398 1 98.31 81 THR A N 1
ATOM 602 C CA . THR A 1 81 ? 7.348 -11.859 -7.605 1 98.31 81 THR A CA 1
ATOM 603 C C . THR A 1 81 ? 5.883 -12.18 -7.328 1 98.31 81 THR A C 1
ATOM 605 O O . THR A 1 81 ? 5.234 -12.875 -8.109 1 98.31 81 THR A O 1
ATOM 608 N N . VAL A 1 82 ? 5.336 -11.672 -6.25 1 98.62 82 VAL A N 1
ATOM 609 C CA . VAL A 1 82 ? 3.938 -11.883 -5.895 1 98.62 82 VAL A CA 1
ATOM 610 C C . VAL A 1 82 ? 3.033 -11.273 -6.961 1 98.62 82 VAL A C 1
ATOM 612 O O . VAL A 1 82 ? 2.088 -11.922 -7.426 1 98.62 82 VAL A O 1
ATOM 615 N N . MET A 1 83 ? 3.371 -10.078 -7.367 1 98.31 83 MET A N 1
ATOM 616 C CA . MET A 1 83 ? 2.553 -9.383 -8.352 1 98.31 83 MET A CA 1
ATOM 617 C C . MET A 1 83 ? 2.531 -10.141 -9.68 1 98.31 83 MET A C 1
ATOM 619 O O . MET A 1 83 ? 1.502 -10.188 -10.352 1 98.31 83 MET A O 1
ATOM 623 N N . GLU A 1 84 ? 3.674 -10.703 -10.023 1 98.31 84 GLU A N 1
ATOM 624 C CA . GLU A 1 84 ? 3.748 -11.5 -11.242 1 98.31 84 GLU A CA 1
ATOM 625 C C . GLU A 1 84 ? 2.801 -12.695 -11.172 1 98.31 84 GLU A C 1
ATOM 627 O O . GLU A 1 84 ? 2.082 -12.977 -12.133 1 98.31 84 GLU A O 1
ATOM 632 N N . ALA A 1 85 ? 2.783 -13.328 -10.086 1 98.75 85 ALA A N 1
ATOM 633 C CA . ALA A 1 85 ? 1.907 -14.484 -9.906 1 98.75 85 ALA A CA 1
ATOM 634 C C . ALA A 1 85 ? 0.439 -14.07 -9.961 1 98.75 85 ALA A C 1
ATOM 636 O O . ALA A 1 85 ? -0.381 -14.742 -10.586 1 98.75 85 ALA A O 1
ATOM 637 N N . LEU A 1 86 ? 0.117 -13 -9.336 1 98.75 86 LEU A N 1
ATOM 638 C CA . LEU A 1 86 ? -1.26 -12.516 -9.32 1 98.75 86 LEU A CA 1
ATOM 639 C C . LEU A 1 86 ? -1.708 -12.125 -10.727 1 98.75 86 LEU A C 1
ATOM 641 O O . LEU A 1 86 ? -2.832 -12.43 -11.133 1 98.75 86 LEU A O 1
ATOM 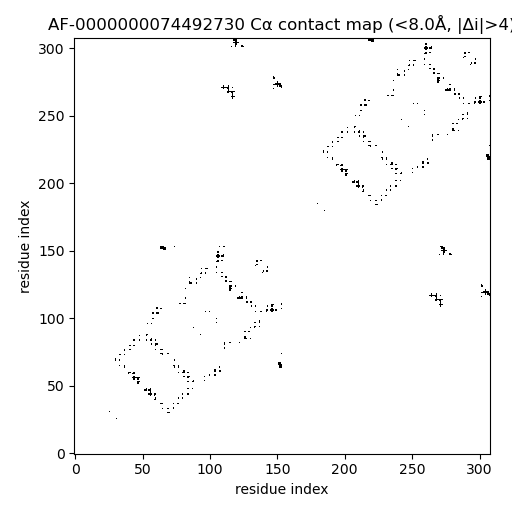645 N N . ALA A 1 87 ? -0.826 -11.531 -11.477 1 98.19 87 ALA A N 1
ATOM 646 C CA . ALA A 1 87 ? -1.148 -11.016 -12.805 1 98.19 87 ALA A CA 1
ATOM 647 C C . ALA A 1 87 ? -1.345 -12.164 -13.797 1 98.19 87 ALA A C 1
ATOM 649 O O . ALA A 1 87 ? -1.951 -11.977 -14.852 1 98.19 87 ALA A O 1
ATOM 650 N N . ALA A 1 88 ? -0.847 -13.344 -13.438 1 98.38 88 ALA A N 1
ATOM 651 C CA . ALA A 1 88 ? -0.916 -14.484 -14.344 1 98.38 88 ALA A CA 1
ATOM 652 C C . ALA A 1 88 ? -2.285 -15.156 -14.281 1 98.38 88 ALA A C 1
ATOM 654 O O . ALA A 1 88 ? -2.627 -15.969 -15.141 1 98.38 88 ALA A O 1
ATOM 655 N N . ALA A 1 89 ? -3.082 -14.875 -13.273 1 98.5 89 ALA A N 1
ATOM 656 C CA . ALA A 1 89 ? -4.363 -15.547 -13.078 1 98.5 89 ALA A CA 1
ATOM 657 C C . ALA A 1 89 ? -5.441 -14.938 -13.977 1 98.5 89 ALA A C 1
ATOM 659 O O . ALA A 1 89 ? -5.535 -13.719 -14.109 1 98.5 89 ALA A O 1
ATOM 660 N N . ARG A 1 90 ? -6.258 -15.773 -14.539 1 97.81 90 ARG A N 1
ATOM 661 C CA . ARG A 1 90 ? -7.496 -15.305 -15.156 1 97.81 90 ARG A CA 1
ATOM 662 C C . ARG A 1 90 ? -8.484 -14.828 -14.102 1 97.81 90 ARG A C 1
ATOM 664 O O . ARG A 1 90 ? -8.625 -15.445 -13.047 1 97.81 90 ARG A O 1
ATOM 671 N N . SER A 1 91 ? -9.164 -13.781 -14.484 1 97.62 91 SER A N 1
ATOM 672 C CA . SER A 1 91 ? -10.125 -13.211 -13.547 1 97.62 91 SER A CA 1
ATOM 673 C C . SER A 1 91 ? -11.125 -14.258 -13.078 1 97.62 91 SER A C 1
ATOM 675 O O . SER A 1 91 ? -11.531 -14.258 -11.914 1 97.62 91 SER A O 1
ATOM 677 N N . THR A 1 92 ? -11.531 -15.203 -13.914 1 97.56 92 THR A N 1
ATOM 678 C CA . THR A 1 92 ? -12.531 -16.219 -13.609 1 97.56 92 THR A CA 1
ATOM 679 C C . THR A 1 92 ? -11.977 -17.25 -12.641 1 97.56 92 THR A C 1
ATOM 681 O O . THR A 1 92 ? -12.734 -17.953 -11.969 1 97.56 92 THR A O 1
ATOM 684 N N . ASP A 1 93 ? -10.633 -17.359 -12.547 1 98.38 93 ASP A N 1
ATOM 685 C CA . ASP A 1 93 ? -10.016 -18.406 -11.742 1 98.38 93 ASP A CA 1
ATOM 686 C C . ASP A 1 93 ? -9.664 -17.891 -10.352 1 98.38 93 ASP A C 1
ATOM 688 O O . ASP A 1 93 ? -9.383 -18.688 -9.445 1 98.38 93 ASP A O 1
ATOM 692 N N . ILE A 1 94 ? -9.695 -16.609 -10.148 1 98.69 94 ILE A N 1
ATOM 693 C CA . ILE A 1 94 ? -9.156 -15.984 -8.945 1 98.69 94 ILE A CA 1
ATOM 694 C C . ILE A 1 94 ? -9.93 -16.469 -7.723 1 98.69 94 ILE A C 1
ATOM 696 O O . ILE A 1 94 ? -9.328 -16.844 -6.707 1 98.69 94 ILE A O 1
ATOM 700 N N . ILE A 1 95 ? -11.219 -16.594 -7.848 1 98.62 95 ILE A N 1
ATOM 701 C CA . ILE A 1 95 ? -12.016 -16.953 -6.676 1 98.62 95 ILE A CA 1
ATOM 702 C C . ILE A 1 95 ? -11.641 -18.359 -6.207 1 98.62 95 ILE A C 1
ATOM 704 O O . ILE A 1 95 ? -11.562 -18.625 -5.004 1 98.62 95 ILE A O 1
ATOM 708 N N . ASN A 1 96 ? -11.398 -19.25 -7.109 1 98.44 96 ASN A N 1
ATOM 709 C CA . ASN A 1 96 ? -11.031 -20.625 -6.746 1 98.44 96 ASN A CA 1
ATOM 710 C C . ASN A 1 96 ? -9.625 -20.688 -6.16 1 98.44 96 ASN A C 1
ATOM 712 O O . ASN A 1 96 ? -9.367 -21.469 -5.246 1 98.44 96 ASN A O 1
ATOM 716 N N . ILE A 1 97 ? -8.742 -19.875 -6.695 1 98.75 97 ILE A N 1
ATOM 717 C CA . ILE A 1 97 ? -7.387 -19.812 -6.148 1 98.75 97 ILE A CA 1
ATOM 718 C C . ILE A 1 97 ? -7.438 -19.312 -4.707 1 98.75 97 ILE A C 1
ATOM 720 O O . ILE A 1 97 ? -6.809 -19.906 -3.82 1 98.75 97 ILE A O 1
ATOM 724 N N . VAL A 1 98 ? -8.227 -18.281 -4.465 1 98.69 98 VAL A N 1
ATOM 725 C CA . VAL A 1 98 ? -8.344 -17.672 -3.146 1 98.69 98 VAL A CA 1
ATOM 726 C C . VAL A 1 98 ? -8.922 -18.688 -2.156 1 98.69 98 VAL A C 1
ATOM 728 O O . VAL A 1 98 ? -8.453 -18.781 -1.02 1 98.69 98 VAL A O 1
ATOM 731 N N . LYS A 1 99 ? -9.844 -19.453 -2.578 1 98.38 99 LYS A N 1
ATOM 732 C CA . LYS A 1 99 ? -10.484 -20.438 -1.722 1 98.38 99 LYS A CA 1
ATOM 733 C C . LYS A 1 99 ? -9.492 -21.516 -1.286 1 98.38 99 LYS A C 1
ATOM 735 O O . LYS A 1 99 ? -9.688 -22.172 -0.255 1 98.38 99 LYS A O 1
ATOM 740 N N . GLY A 1 100 ? -8.43 -21.703 -2.035 1 98.31 100 GLY A N 1
ATOM 741 C CA . GLY A 1 100 ? -7.449 -22.734 -1.735 1 98.31 100 GLY A CA 1
ATOM 742 C C . GLY A 1 100 ? -6.336 -22.25 -0.829 1 98.31 100 GLY A C 1
ATOM 743 O O . GLY A 1 100 ? -5.496 -23.031 -0.388 1 98.31 100 GLY A O 1
ATOM 744 N N . LEU A 1 101 ? -6.309 -21 -0.461 1 98.06 101 LEU A N 1
ATOM 745 C CA . LEU A 1 101 ? -5.238 -20.422 0.346 1 98.06 101 LEU A CA 1
ATOM 746 C C . LEU A 1 101 ? -5.48 -20.672 1.83 1 98.06 101 LEU A C 1
ATOM 748 O O . LEU A 1 101 ? -6.629 -20.656 2.287 1 98.06 101 LEU A O 1
ATOM 752 N N . SER A 1 102 ? -4.383 -20.891 2.545 1 97.06 102 SER A N 1
ATOM 753 C CA . SER A 1 102 ? -4.477 -20.922 4 1 97.06 102 SER A CA 1
ATOM 754 C C . SER A 1 102 ? -4.801 -19.531 4.555 1 97.06 102 SER A C 1
ATOM 756 O O . SER A 1 102 ? -4.676 -18.531 3.852 1 97.06 102 SER A O 1
ATOM 758 N N . THR A 1 103 ? -5.133 -19.484 5.809 1 95.56 103 THR A N 1
ATOM 759 C CA . THR A 1 103 ? -5.43 -18.219 6.465 1 95.56 103 THR A CA 1
ATOM 760 C C . THR A 1 103 ? -4.211 -17.297 6.438 1 95.56 103 THR A C 1
ATOM 762 O O . THR A 1 103 ? -4.336 -16.094 6.188 1 95.56 103 THR A O 1
ATOM 765 N N . GLN A 1 104 ? -3.09 -17.906 6.645 1 95.25 104 GLN A N 1
ATOM 766 C CA . GLN A 1 104 ? -1.856 -17.125 6.637 1 95.25 104 GLN A CA 1
ATOM 767 C C . GLN A 1 104 ? -1.569 -16.578 5.246 1 95.25 104 GLN A C 1
ATOM 769 O O . GLN A 1 104 ? -1.203 -15.406 5.105 1 95.25 104 GLN A O 1
ATOM 774 N N . GLN A 1 105 ? -1.754 -17.375 4.266 1 96.81 105 GLN A N 1
ATOM 775 C CA . GLN A 1 105 ? -1.541 -16.938 2.889 1 96.81 105 GLN A CA 1
ATOM 776 C C . GLN A 1 105 ? -2.525 -15.844 2.502 1 96.81 105 GLN A C 1
ATOM 778 O O . GLN A 1 105 ? -2.162 -14.898 1.798 1 96.81 105 GLN A O 1
ATOM 783 N N . MET A 1 106 ? -3.734 -15.953 2.979 1 96.69 106 MET A N 1
ATOM 784 C CA . MET A 1 106 ? -4.758 -14.945 2.725 1 96.69 106 MET A CA 1
ATOM 785 C C . MET A 1 106 ? -4.355 -13.602 3.33 1 96.69 106 MET A C 1
ATOM 787 O O . MET A 1 106 ? -4.488 -12.562 2.684 1 96.69 106 MET A O 1
ATOM 791 N N . ASP A 1 107 ? -3.834 -13.648 4.52 1 96.12 107 ASP A N 1
ATOM 792 C CA . ASP A 1 107 ? -3.387 -12.422 5.176 1 96.12 107 ASP A CA 1
ATOM 793 C C . ASP A 1 107 ? -2.252 -11.766 4.395 1 96.12 107 ASP A C 1
ATOM 795 O O . 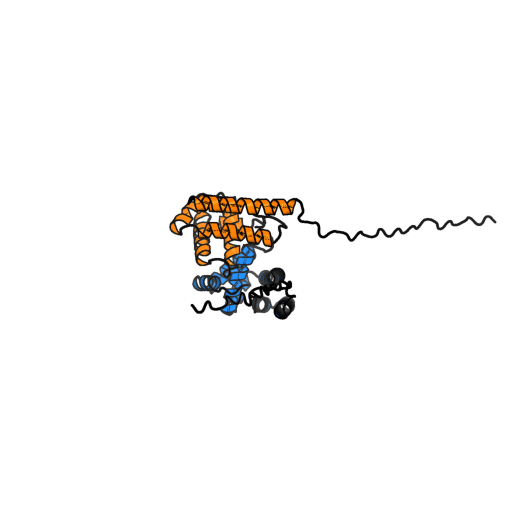ASP A 1 107 ? -2.254 -10.555 4.195 1 96.12 107 ASP A O 1
ATOM 799 N N . ILE A 1 108 ? -1.35 -12.57 4.004 1 96.38 108 ILE A N 1
ATOM 800 C CA . ILE A 1 108 ? -0.197 -12.094 3.248 1 96.38 108 ILE A CA 1
ATOM 801 C C . ILE A 1 108 ? -0.658 -11.531 1.906 1 96.38 108 ILE A C 1
ATOM 803 O O . ILE A 1 108 ? -0.199 -10.469 1.482 1 96.38 108 ILE A O 1
ATOM 807 N N . LEU A 1 109 ? -1.611 -12.18 1.248 1 98.12 109 LEU A N 1
ATOM 808 C CA . LEU A 1 109 ? -2.186 -11.711 -0.01 1 98.12 109 LEU A CA 1
ATOM 809 C C . LEU A 1 109 ? -2.766 -10.312 0.142 1 98.12 109 LEU A C 1
ATOM 811 O O . LEU A 1 109 ? -2.449 -9.414 -0.644 1 98.12 109 LEU A O 1
ATOM 815 N N . MET A 1 110 ? -3.537 -10.133 1.171 1 97.06 110 MET A N 1
ATOM 816 C CA . MET A 1 110 ? -4.188 -8.844 1.389 1 97.06 110 MET A CA 1
ATOM 817 C C . MET A 1 110 ? -3.158 -7.73 1.536 1 97.06 110 MET A C 1
ATOM 819 O O . MET A 1 110 ? -3.316 -6.648 0.964 1 97.06 110 MET A O 1
ATOM 823 N N . LYS A 1 111 ? -2.105 -7.965 2.236 1 96.06 111 LYS A N 1
ATOM 824 C CA . LYS A 1 111 ? -1.055 -6.969 2.426 1 96.06 111 LYS A CA 1
ATOM 825 C C . LYS A 1 111 ? -0.401 -6.602 1.099 1 96.06 111 LYS A C 1
ATOM 827 O O . LYS A 1 111 ? -0.158 -5.422 0.826 1 96.06 111 LYS A O 1
ATOM 832 N N . TYR A 1 112 ? -0.187 -7.562 0.292 1 97.31 112 TYR A N 1
ATOM 833 C CA . TYR A 1 112 ? 0.461 -7.293 -0.986 1 97.31 112 TYR A CA 1
ATOM 834 C C . TYR A 1 112 ? -0.489 -6.582 -1.94 1 97.31 112 TYR A C 1
ATOM 836 O O . TYR A 1 112 ? -0.06 -5.754 -2.75 1 97.31 112 TYR A O 1
ATOM 844 N N . ILE A 1 113 ? -1.74 -6.906 -1.876 1 97.81 113 ILE A N 1
ATOM 845 C CA . ILE A 1 113 ? -2.723 -6.188 -2.676 1 97.81 113 ILE A CA 1
ATOM 846 C C . ILE A 1 113 ? -2.682 -4.699 -2.328 1 97.81 113 ILE A C 1
ATOM 848 O O . ILE A 1 113 ? -2.576 -3.85 -3.217 1 97.81 113 ILE A O 1
ATOM 852 N N . TYR A 1 114 ? -2.639 -4.438 -1.08 1 96.44 114 TYR A N 1
ATOM 853 C CA . TYR A 1 114 ? -2.617 -3.045 -0.651 1 96.44 114 TYR A CA 1
ATOM 854 C C . TYR A 1 114 ? -1.316 -2.367 -1.063 1 96.44 114 TYR A C 1
ATOM 856 O O . TYR A 1 114 ? -1.325 -1.229 -1.537 1 96.44 114 TYR A O 1
ATOM 864 N N . ARG A 1 115 ? -0.29 -3.057 -0.878 1 94.88 115 ARG A N 1
ATOM 865 C CA . ARG A 1 115 ? 1.011 -2.531 -1.279 1 94.88 115 ARG A CA 1
ATOM 866 C C . ARG A 1 115 ? 1.027 -2.188 -2.766 1 94.88 115 ARG A C 1
ATOM 868 O O . ARG A 1 115 ? 1.52 -1.127 -3.156 1 94.88 115 ARG A O 1
ATOM 875 N N . GLY A 1 116 ? 0.529 -3 -3.541 1 96 116 GLY A N 1
ATOM 876 C CA . GLY A 1 116 ? 0.467 -2.752 -4.973 1 96 116 GLY A CA 1
ATOM 877 C C . GLY A 1 116 ? -0.451 -1.601 -5.34 1 96 116 GLY A C 1
ATOM 878 O O . GLY A 1 116 ? -0.135 -0.808 -6.23 1 96 116 GLY A O 1
ATOM 879 N N . MET A 1 117 ? -1.564 -1.491 -4.641 1 95.38 117 MET A N 1
ATOM 880 C CA . MET A 1 117 ? -2.531 -0.432 -4.914 1 95.38 117 MET A CA 1
ATOM 881 C C . MET A 1 117 ? -1.973 0.93 -4.516 1 95.38 117 MET A C 1
ATOM 883 O O . MET A 1 117 ? -2.434 1.963 -5.004 1 95.38 117 MET A O 1
ATOM 887 N N . GLY A 1 118 ? -1 0.877 -3.633 1 93.56 118 GLY A N 1
ATOM 888 C CA . GLY A 1 118 ? -0.299 2.102 -3.277 1 93.56 118 GLY A CA 1
ATOM 889 C C . GLY A 1 118 ? 0.734 2.518 -4.309 1 93.56 118 GLY A C 1
ATOM 890 O O . GLY A 1 118 ? 1.369 3.566 -4.172 1 93.56 118 GLY A O 1
ATOM 891 N N . SER A 1 119 ? 0.906 1.636 -5.352 1 92.06 119 SER A N 1
ATOM 892 C CA . SER A 1 119 ? 1.886 1.896 -6.402 1 92.06 119 SER A CA 1
ATOM 893 C C . SER A 1 119 ? 1.305 1.612 -7.781 1 92.06 119 SER A C 1
ATOM 895 O O . SER A 1 119 ? 1.817 0.765 -8.516 1 92.06 119 SER A O 1
ATOM 897 N N . PRO A 1 120 ? 0.359 2.443 -8.148 1 90.75 120 PRO A N 1
ATOM 898 C CA . PRO A 1 120 ? -0.317 2.182 -9.422 1 90.75 120 PRO A CA 1
ATOM 899 C C . PRO A 1 120 ? 0.589 2.41 -10.625 1 90.75 120 PRO A C 1
ATOM 901 O O . PRO A 1 120 ? 0.282 1.95 -11.734 1 90.75 120 PRO A O 1
ATOM 904 N N . GLU A 1 121 ? 1.736 3.061 -10.406 1 88 121 GLU A N 1
ATOM 905 C CA . GLU A 1 121 ? 2.691 3.264 -11.492 1 88 121 GLU A CA 1
ATOM 906 C C . GLU A 1 121 ? 3.441 1.976 -11.82 1 88 121 GLU A C 1
ATOM 908 O O . GLU A 1 121 ? 3.982 1.827 -12.914 1 88 121 GLU A O 1
ATOM 913 N N . LEU A 1 122 ? 3.453 1.068 -10.945 1 90.38 122 LEU A N 1
ATOM 914 C CA . LEU A 1 122 ? 4.234 -0.153 -11.109 1 90.38 122 LEU A CA 1
ATOM 915 C C . LEU A 1 122 ? 3.328 -1.343 -11.406 1 90.38 122 LEU A C 1
ATOM 917 O O . LEU A 1 122 ? 3.711 -2.252 -12.148 1 90.38 122 LEU A O 1
ATOM 921 N N . TYR A 1 123 ? 2.143 -1.299 -10.734 1 93.31 123 TYR A N 1
ATOM 922 C CA . TYR A 1 123 ? 1.318 -2.502 -10.789 1 93.31 123 TYR A CA 1
ATOM 923 C C . TYR A 1 123 ? -0.08 -2.184 -11.305 1 93.31 123 TYR A C 1
ATOM 925 O O . TYR A 1 123 ? -0.598 -1.087 -11.078 1 93.31 123 TYR A O 1
ATOM 933 N N . ASN A 1 124 ? -0.647 -3.162 -11.953 1 92.56 124 ASN A N 1
ATOM 934 C CA . ASN A 1 124 ? -1.959 -3.002 -12.57 1 92.56 124 ASN A CA 1
ATOM 935 C C . ASN A 1 124 ? -3.068 -2.947 -11.523 1 92.56 124 ASN A C 1
ATOM 937 O O . ASN A 1 124 ? -3.436 -3.973 -10.945 1 92.56 124 ASN A O 1
ATOM 941 N N . SER A 1 125 ? -3.641 -1.854 -11.391 1 91.5 125 SER A N 1
ATOM 942 C CA . SER A 1 125 ? -4.613 -1.589 -10.328 1 91.5 125 SER A CA 1
ATOM 943 C C . SER A 1 125 ? -5.898 -2.381 -10.555 1 91.5 125 SER A C 1
ATOM 945 O O . SER A 1 125 ? -6.523 -2.836 -9.594 1 91.5 125 SER A O 1
ATOM 947 N N . ALA A 1 126 ? -6.297 -2.535 -11.82 1 92.88 126 ALA A N 1
ATOM 948 C CA . ALA A 1 126 ? -7.52 -3.27 -12.133 1 92.88 126 ALA A CA 1
ATOM 949 C C . ALA A 1 126 ? -7.414 -4.723 -11.688 1 92.88 126 ALA A C 1
ATOM 951 O O . ALA A 1 126 ? -8.359 -5.27 -11.102 1 92.88 126 ALA A O 1
ATOM 952 N N . ILE A 1 127 ? -6.316 -5.301 -11.898 1 96.5 127 ILE A N 1
ATOM 953 C CA . ILE A 1 127 ? -6.082 -6.68 -11.484 1 96.5 127 ILE A CA 1
ATOM 954 C C . ILE A 1 127 ? -6.105 -6.77 -9.961 1 96.5 127 ILE A C 1
ATOM 956 O O . ILE A 1 127 ? -6.75 -7.66 -9.398 1 96.5 127 ILE A O 1
ATOM 960 N N . LEU A 1 128 ? -5.488 -5.824 -9.32 1 97 128 LEU A N 1
ATOM 961 C CA . LEU A 1 128 ? -5.398 -5.848 -7.867 1 97 128 LEU A CA 1
ATOM 962 C C . LEU A 1 128 ? -6.766 -5.605 -7.234 1 97 128 LEU A C 1
ATOM 964 O O . LEU A 1 128 ? -7.094 -6.195 -6.203 1 97 128 LEU A O 1
ATOM 968 N N . LEU A 1 129 ? -7.543 -4.809 -7.879 1 95.25 129 LEU A N 1
ATOM 969 C CA . LEU A 1 129 ? -8.906 -4.59 -7.414 1 95.25 129 LEU A CA 1
ATOM 970 C C . LEU A 1 129 ? -9.727 -5.875 -7.5 1 95.25 129 LEU A C 1
ATOM 972 O O . LEU A 1 129 ? -10.477 -6.199 -6.582 1 95.25 129 LEU A O 1
ATOM 976 N N . THR A 1 130 ? -9.578 -6.613 -8.578 1 96.94 130 THR A N 1
ATOM 977 C CA . THR A 1 130 ? -10.273 -7.883 -8.734 1 96.94 130 THR A CA 1
ATOM 978 C C . THR A 1 130 ? -9.859 -8.875 -7.652 1 96.94 130 THR A C 1
ATOM 980 O O . THR A 1 130 ? -10.703 -9.523 -7.039 1 96.94 130 THR A O 1
ATOM 983 N N . TRP A 1 131 ? -8.555 -8.922 -7.402 1 98.19 131 TRP A N 1
ATOM 984 C CA . TRP A 1 131 ? -8.047 -9.789 -6.34 1 98.19 131 TRP A CA 1
ATOM 985 C C . TRP A 1 131 ? -8.602 -9.367 -4.984 1 98.19 131 TRP A C 1
ATOM 987 O O . TRP A 1 131 ? -8.984 -10.211 -4.172 1 98.19 131 TRP A O 1
ATOM 997 N N . HIS A 1 132 ? -8.664 -8.102 -4.75 1 96.81 132 HIS A N 1
ATOM 998 C CA . HIS A 1 132 ? -9.195 -7.574 -3.5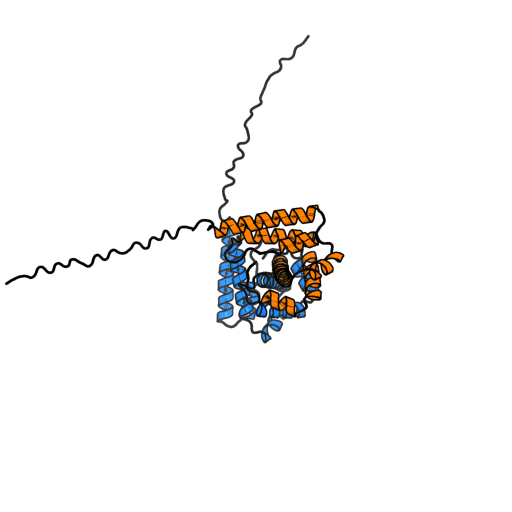 1 96.81 132 HIS A CA 1
ATOM 999 C C . HIS A 1 132 ? -10.664 -7.957 -3.324 1 96.81 132 HIS A C 1
ATOM 1001 O O . HIS A 1 132 ? -11.078 -8.383 -2.242 1 96.81 132 HIS A O 1
ATOM 1007 N N . GLU A 1 133 ? -11.375 -7.797 -4.34 1 95.94 133 GLU A N 1
ATOM 1008 C CA . GLU A 1 133 ? -12.797 -8.133 -4.324 1 95.94 133 GLU A CA 1
ATOM 1009 C C . GLU A 1 133 ? -13.008 -9.609 -3.994 1 95.94 133 GLU A C 1
ATOM 1011 O O . GLU A 1 133 ? -13.812 -9.938 -3.115 1 95.94 133 GLU A O 1
ATOM 1016 N N . LYS A 1 134 ? -12.305 -10.453 -4.656 1 97.94 134 LYS A N 1
ATOM 1017 C CA . LYS A 1 134 ? -12.484 -11.891 -4.461 1 97.94 134 LYS A CA 1
ATOM 1018 C C . LYS A 1 134 ? -11.969 -12.328 -3.092 1 97.94 134 LYS A C 1
ATOM 1020 O O . LYS A 1 134 ? -12.578 -13.172 -2.432 1 97.94 134 LYS A O 1
ATOM 1025 N N . ALA A 1 135 ? -10.867 -11.758 -2.68 1 97.75 135 ALA A N 1
ATOM 1026 C CA . ALA A 1 135 ? -10.344 -12.062 -1.349 1 97.75 135 ALA A CA 1
ATOM 1027 C C . ALA A 1 135 ? -11.328 -11.633 -0.263 1 97.75 135 ALA A C 1
ATOM 1029 O O . ALA A 1 135 ? -11.531 -12.359 0.714 1 97.75 135 ALA A O 1
ATOM 1030 N N . THR A 1 136 ? -11.953 -10.484 -0.469 1 95.69 136 THR A N 1
ATOM 1031 C CA . THR A 1 136 ? -12.93 -9.977 0.485 1 95.69 136 THR A CA 1
ATOM 1032 C C . THR A 1 136 ? -14.195 -10.836 0.481 1 95.69 136 THR A C 1
ATOM 1034 O O . THR A 1 136 ? -14.789 -11.078 1.533 1 95.69 136 THR A O 1
ATOM 1037 N N . GLU A 1 137 ? -14.57 -11.234 -0.673 1 96.69 137 GLU A N 1
ATOM 1038 C CA . GLU A 1 137 ? -15.734 -12.109 -0.793 1 96.69 137 GLU A CA 1
ATOM 1039 C C . GLU A 1 137 ? -15.539 -13.406 -0.009 1 96.69 137 GLU A C 1
ATOM 1041 O O . GLU A 1 137 ? -16.438 -13.852 0.699 1 96.69 137 GLU A O 1
ATOM 1046 N N . VAL A 1 138 ? -14.391 -13.969 -0.036 1 97.06 138 VAL A N 1
ATOM 1047 C CA . VAL A 1 138 ? -14.102 -15.258 0.589 1 97.06 138 VAL A CA 1
ATOM 1048 C C . VAL A 1 138 ? -13.797 -15.055 2.072 1 97.06 138 VAL A C 1
ATOM 1050 O O . VAL A 1 138 ? -14.297 -15.789 2.922 1 97.06 138 VAL A O 1
ATOM 1053 N N . GLY A 1 139 ? -12.969 -14.125 2.363 1 94.94 139 GLY A N 1
ATOM 1054 C CA . GLY A 1 139 ? -12.492 -13.914 3.723 1 94.94 139 GLY A CA 1
ATOM 1055 C C . GLY A 1 139 ? -13.445 -13.078 4.559 1 94.94 139 GLY A C 1
ATOM 1056 O O . GLY A 1 139 ? -13.367 -13.086 5.789 1 94.94 139 GLY A O 1
ATOM 1057 N N . GLY A 1 140 ? -14.25 -12.258 3.885 1 91.88 140 GLY A N 1
ATOM 1058 C CA . GLY A 1 140 ? -15.133 -11.352 4.602 1 91.88 140 GLY A CA 1
ATOM 1059 C C . GLY A 1 140 ? -14.391 -10.219 5.293 1 91.88 140 GLY A C 1
ATOM 1060 O O . GLY A 1 140 ? -13.164 -10.133 5.219 1 91.88 140 GLY A O 1
ATOM 1061 N N . LEU A 1 141 ? -15.078 -9.367 6.035 1 88.56 141 LEU A N 1
ATOM 1062 C CA . LEU A 1 141 ? -14.508 -8.234 6.75 1 88.56 141 LEU A CA 1
ATOM 1063 C C . LEU A 1 141 ? -13.547 -8.695 7.836 1 88.56 141 LEU A C 1
ATOM 1065 O O . LEU A 1 141 ? -12.555 -8.023 8.117 1 88.56 141 LEU A O 1
ATOM 1069 N N . GLY A 1 142 ? -13.859 -9.82 8.398 1 90.5 142 GLY A N 1
ATOM 1070 C CA . GLY A 1 142 ? -12.977 -10.383 9.406 1 90.5 142 GLY A CA 1
ATOM 1071 C C . GLY A 1 142 ? -11.586 -10.703 8.883 1 90.5 142 GLY A C 1
ATOM 1072 O O . GLY A 1 142 ? -10.594 -10.477 9.57 1 90.5 142 GLY A O 1
ATOM 1073 N N . GLY A 1 143 ? -11.477 -11.18 7.664 1 92.44 143 GLY A N 1
ATOM 1074 C CA . GLY A 1 143 ? -10.188 -11.461 7.043 1 92.44 143 GLY A CA 1
ATOM 1075 C C . GLY A 1 143 ? -9.375 -10.211 6.77 1 92.44 143 GLY A C 1
ATOM 1076 O O . GLY A 1 143 ? -8.156 -10.211 6.961 1 92.44 143 GLY A O 1
ATOM 1077 N N . ILE A 1 144 ? -10.016 -9.188 6.383 1 91.38 144 ILE A N 1
ATOM 1078 C CA . ILE A 1 144 ? -9.359 -7.914 6.113 1 91.38 144 ILE A CA 1
ATOM 1079 C C . ILE A 1 144 ? -8.766 -7.355 7.406 1 91.38 144 ILE A C 1
ATOM 1081 O O . ILE A 1 144 ? -7.598 -6.973 7.445 1 91.38 144 ILE A O 1
ATOM 1085 N N . VAL A 1 145 ? -9.609 -7.398 8.453 1 90.88 145 VAL A N 1
ATOM 1086 C CA . VAL A 1 145 ? -9.18 -6.859 9.742 1 90.88 145 VAL A CA 1
ATOM 1087 C C . VAL A 1 145 ? -7.996 -7.66 10.273 1 90.88 145 VAL A C 1
ATOM 1089 O O . VAL A 1 145 ? -7.016 -7.086 10.758 1 90.88 145 VAL A O 1
ATOM 1092 N N . ARG A 1 146 ? -8.055 -8.875 10.102 1 93.56 146 ARG A N 1
ATOM 1093 C CA . ARG A 1 146 ? -6.973 -9.742 10.555 1 93.56 146 ARG A CA 1
ATOM 1094 C C . ARG A 1 146 ? -5.68 -9.461 9.789 1 93.56 146 ARG A C 1
ATOM 1096 O O . ARG A 1 146 ? -4.609 -9.367 10.391 1 93.56 146 ARG A O 1
ATOM 1103 N N . ALA A 1 147 ? -5.805 -9.328 8.562 1 92.88 147 ALA A N 1
ATOM 1104 C CA . ALA A 1 147 ? -4.629 -9.039 7.746 1 92.88 147 ALA A CA 1
ATOM 1105 C C . ALA A 1 147 ? -3.998 -7.707 8.148 1 92.88 147 ALA A C 1
ATOM 1107 O O . ALA A 1 147 ? -2.773 -7.594 8.227 1 92.88 147 ALA A O 1
ATOM 1108 N N . LEU A 1 148 ? -4.859 -6.785 8.523 1 91.56 148 LEU A N 1
ATOM 1109 C CA . LEU A 1 148 ? -4.406 -5.422 8.781 1 91.56 148 LEU A CA 1
ATOM 1110 C C . LEU A 1 148 ? -3.893 -5.285 10.211 1 91.56 148 LEU A C 1
ATOM 1112 O O . LEU A 1 148 ? -3.225 -4.301 10.547 1 91.56 148 LEU A O 1
ATOM 1116 N N . THR A 1 149 ? -4.164 -6.23 11.047 1 89.88 149 THR A N 1
ATOM 1117 C CA . THR A 1 149 ? -3.691 -6.191 12.43 1 89.88 149 THR A CA 1
ATOM 1118 C C . THR A 1 149 ? -2.447 -7.059 12.602 1 89.88 149 THR A C 1
ATOM 1120 O O . THR A 1 149 ? -1.752 -6.965 13.609 1 89.88 149 THR A O 1
ATOM 1123 N N . ASP A 1 150 ? -2.199 -7.969 11.656 1 89.44 150 ASP A N 1
ATOM 1124 C CA . ASP A 1 150 ? -0.956 -8.734 11.648 1 89.44 150 ASP A CA 1
ATOM 1125 C C . ASP A 1 150 ? 0.242 -7.832 11.359 1 89.44 150 ASP A C 1
ATOM 1127 O O . ASP A 1 150 ? 0.372 -7.305 10.25 1 89.44 150 ASP A O 1
ATOM 1131 N N . ARG A 1 151 ? 1.168 -7.695 12.258 1 85.81 151 ARG A N 1
ATOM 1132 C CA . ARG A 1 151 ? 2.227 -6.695 12.156 1 85.81 151 ARG A CA 1
ATOM 1133 C C . ARG A 1 151 ? 3.475 -7.285 11.508 1 85.81 151 ARG A C 1
ATOM 1135 O O . ARG A 1 151 ? 4.512 -6.625 11.43 1 85.81 151 ARG A O 1
ATOM 1142 N N . LYS A 1 152 ? 3.307 -8.445 11.086 1 84.81 152 LYS A N 1
ATOM 1143 C CA . LYS A 1 152 ? 4.438 -9 10.352 1 84.81 152 LYS A CA 1
ATOM 1144 C C . LYS A 1 152 ? 4.625 -8.289 9.016 1 84.81 152 LYS A C 1
ATOM 1146 O O . LYS A 1 152 ? 3.662 -8.086 8.266 1 84.81 152 LYS A O 1
ATOM 1151 N N . THR A 1 153 ? 5.828 -7.902 8.797 1 81.19 153 THR A N 1
ATOM 1152 C CA . THR A 1 153 ? 6.117 -7.121 7.602 1 81.19 153 THR A CA 1
ATOM 1153 C C . THR A 1 153 ? 6.168 -8.016 6.367 1 81.19 153 THR A C 1
ATOM 1155 O O . THR A 1 153 ? 6.422 -9.219 6.477 1 81.19 153 THR A O 1
ATOM 1158 N N . VAL A 1 154 ? 5.855 -7.332 5.203 1 86.25 154 VAL A N 1
ATOM 1159 C CA . VAL A 1 154 ? 6.074 -8 3.924 1 86.25 154 VAL A CA 1
ATOM 1160 C C . VAL A 1 154 ? 6.945 -7.125 3.027 1 86.25 154 VAL A C 1
ATOM 1162 O O . VAL A 1 154 ? 7.051 -5.914 3.242 1 86.25 154 VAL A O 1
ATOM 1165 N N . MET B 1 1 ? 57.844 1.135 -62.75 1 24.81 1 MET B N 1
ATOM 1166 C CA . MET B 1 1 ? 58.031 0.195 -61.625 1 24.81 1 MET B CA 1
ATOM 1167 C C . MET B 1 1 ? 57.344 0.689 -60.375 1 24.81 1 MET B C 1
ATOM 1169 O O . MET B 1 1 ? 57.531 0.122 -59.312 1 24.81 1 MET B O 1
ATOM 1173 N N . SER B 1 2 ? 56.625 1.867 -60.375 1 28.33 2 SER B N 1
ATOM 1174 C CA . SER B 1 2 ? 56.5 2.812 -59.281 1 28.33 2 SER B CA 1
ATOM 1175 C C . SER B 1 2 ? 55.562 2.295 -58.219 1 28.33 2 SER B C 1
ATOM 1177 O O . SER B 1 2 ? 54.406 1.918 -58.5 1 28.33 2 SER B O 1
ATOM 1179 N N . HIS B 1 3 ? 56.156 1.51 -57.312 1 30.53 3 HIS B N 1
ATOM 1180 C CA . HIS B 1 3 ? 55.625 0.871 -56.094 1 30.53 3 HIS B CA 1
ATOM 1181 C C . HIS B 1 3 ? 54.875 1.868 -55.219 1 30.53 3 HIS B C 1
ATOM 1183 O O . HIS B 1 3 ? 55.469 2.854 -54.75 1 30.53 3 HIS B O 1
ATOM 1189 N N . ARG B 1 4 ? 53.625 2.232 -55.625 1 28.62 4 ARG B N 1
ATOM 1190 C CA . ARG B 1 4 ? 52.688 3.125 -54.906 1 28.62 4 ARG B CA 1
ATOM 1191 C C . ARG B 1 4 ? 52.562 2.752 -53.438 1 28.62 4 ARG B C 1
ATOM 1193 O O . ARG B 1 4 ? 52.375 1.581 -53.125 1 28.62 4 ARG B O 1
ATOM 1200 N N . LYS B 1 5 ? 53.281 3.543 -52.531 1 29.19 5 LYS B N 1
ATOM 1201 C CA . LYS B 1 5 ? 53.344 3.562 -51.094 1 29.19 5 LYS B CA 1
ATOM 1202 C C . LYS B 1 5 ? 51.938 3.441 -50.469 1 29.19 5 LYS B C 1
ATOM 1204 O O . LYS B 1 5 ? 51.062 4.258 -50.75 1 29.19 5 LYS B O 1
ATOM 1209 N N . ILE B 1 6 ? 51.344 2.227 -50.438 1 31.89 6 ILE B N 1
ATOM 1210 C CA . ILE B 1 6 ? 50.062 1.897 -49.812 1 31.89 6 ILE B CA 1
ATOM 1211 C C . ILE B 1 6 ? 50 2.451 -48.375 1 31.89 6 ILE B C 1
ATOM 1213 O O . ILE B 1 6 ? 50.781 2.021 -47.531 1 31.89 6 ILE B O 1
ATOM 1217 N N . ASN B 1 7 ? 50.188 3.764 -48.25 1 33.69 7 ASN B N 1
ATOM 1218 C CA . ASN B 1 7 ? 50.094 4.27 -46.875 1 33.69 7 ASN B CA 1
ATOM 1219 C C . ASN B 1 7 ? 48.812 3.791 -46.188 1 33.69 7 ASN B C 1
ATOM 1221 O O . ASN B 1 7 ? 47.719 4.121 -46.625 1 33.69 7 ASN B O 1
ATOM 1225 N N . VAL B 1 8 ? 48.844 2.547 -45.75 1 36.34 8 VAL B N 1
ATOM 1226 C CA . VAL B 1 8 ? 47.844 1.919 -44.844 1 36.34 8 VAL B CA 1
ATOM 1227 C C . VAL B 1 8 ? 47.531 2.846 -43.688 1 36.34 8 VAL B C 1
ATOM 1229 O O . VAL B 1 8 ? 48.312 2.926 -42.719 1 36.34 8 VAL B O 1
ATOM 1232 N N . ASP B 1 9 ? 47.594 4.094 -43.906 1 30.92 9 ASP B N 1
ATOM 1233 C CA . ASP B 1 9 ? 47.438 5 -42.75 1 30.92 9 ASP B CA 1
ATOM 1234 C C . ASP B 1 9 ? 46.281 4.594 -41.875 1 30.92 9 ASP B C 1
ATOM 1236 O O . ASP B 1 9 ? 46.375 4.641 -40.656 1 30.92 9 ASP B O 1
ATOM 1240 N N . GLN B 1 10 ? 45.031 4.676 -42.438 1 30.95 10 GLN B N 1
ATOM 1241 C CA . GLN B 1 10 ? 44.062 5.512 -41.719 1 30.95 10 GLN B CA 1
ATOM 1242 C C . GLN B 1 10 ? 43.469 4.766 -40.531 1 30.95 10 GLN B C 1
ATOM 1244 O O . GLN B 1 10 ? 42.594 5.293 -39.844 1 30.95 10 GLN B O 1
ATOM 1249 N N . TYR B 1 11 ? 43.5 3.443 -40.5 1 28.67 11 TYR B N 1
ATOM 1250 C CA . TYR B 1 11 ? 42.406 2.953 -39.688 1 28.67 11 TYR B CA 1
ATOM 1251 C C . TYR B 1 11 ? 42.594 3.316 -38.219 1 28.67 11 TYR B C 1
ATOM 1253 O O . TYR B 1 11 ? 43.375 2.666 -37.5 1 28.67 11 TYR B O 1
ATOM 1261 N N . ASP B 1 12 ? 42.875 4.535 -37.906 1 33.19 12 ASP B N 1
ATOM 1262 C CA . ASP B 1 12 ? 42.906 4.875 -36.469 1 33.19 12 ASP B CA 1
ATOM 1263 C C . ASP B 1 12 ? 41.625 4.391 -35.781 1 33.19 12 ASP B C 1
ATOM 1265 O O . ASP B 1 12 ? 40.531 4.898 -36.062 1 33.19 12 ASP B O 1
ATOM 1269 N N . ASP B 1 13 ? 41.438 3.127 -35.688 1 31.95 13 ASP B N 1
ATOM 1270 C CA . ASP B 1 13 ? 40.406 2.598 -34.844 1 31.95 13 ASP B CA 1
ATOM 1271 C C . ASP B 1 13 ? 40.438 3.254 -33.438 1 31.95 13 ASP B C 1
ATOM 1273 O O . ASP B 1 13 ? 41.25 2.854 -32.594 1 31.95 13 ASP B O 1
ATOM 1277 N N . GLU B 1 14 ? 40.625 4.555 -33.281 1 30.77 14 GLU B N 1
ATOM 1278 C CA . GLU B 1 14 ? 40.438 5.109 -31.953 1 30.77 14 GLU B CA 1
ATOM 1279 C C . GLU B 1 14 ? 39.156 4.539 -31.297 1 30.77 14 GLU B C 1
ATOM 1281 O O . GLU B 1 14 ? 38.062 4.746 -31.797 1 30.77 14 GLU B O 1
ATOM 1286 N N . ASP B 1 15 ? 39.219 3.32 -30.859 1 30.86 15 ASP B N 1
ATOM 1287 C CA . ASP B 1 15 ? 38.25 2.795 -29.906 1 30.86 15 ASP B CA 1
ATOM 1288 C C . ASP B 1 15 ? 37.906 3.842 -28.844 1 30.86 15 ASP B C 1
ATOM 1290 O O . ASP B 1 15 ? 38.781 4.293 -28.109 1 30.86 15 ASP B O 1
ATOM 1294 N N . ALA B 1 16 ? 37.062 4.809 -29.125 1 29.67 16 ALA B N 1
ATOM 1295 C CA . ALA B 1 16 ? 36.406 5.637 -28.141 1 29.67 16 ALA B CA 1
ATOM 1296 C C . ALA B 1 16 ? 36.156 4.848 -26.859 1 29.67 16 ALA B C 1
ATOM 1298 O O . ALA B 1 16 ? 35.5 3.791 -26.875 1 29.67 16 ALA B O 1
ATOM 1299 N N . PHE B 1 17 ? 37 4.812 -25.859 1 29.28 17 PHE B N 1
ATOM 1300 C CA . PHE B 1 17 ? 36.75 4.562 -24.438 1 29.28 17 PHE B CA 1
ATOM 1301 C C . PHE B 1 17 ? 35.344 5.012 -24.047 1 29.28 17 PHE B C 1
ATOM 1303 O O . PHE B 1 17 ? 35.031 6.195 -24.141 1 29.28 17 PHE B O 1
ATOM 1310 N N . VAL 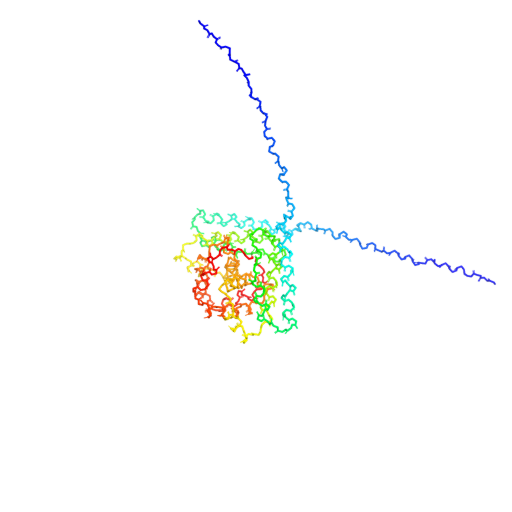B 1 18 ? 34.375 4.348 -24.438 1 34.03 18 VAL B N 1
ATOM 1311 C CA . VAL B 1 18 ? 33.125 4.523 -23.719 1 34.03 18 VAL B CA 1
ATOM 1312 C C . VAL B 1 18 ? 33.406 4.895 -22.266 1 34.03 18 VAL B C 1
ATOM 1314 O O . VAL B 1 18 ? 34.062 4.148 -21.547 1 34.03 18 VAL B O 1
ATOM 1317 N N . ASP B 1 19 ? 33.719 6.105 -21.969 1 32.91 19 ASP B N 1
ATOM 1318 C CA . ASP B 1 19 ? 33.75 6.691 -20.625 1 32.91 19 ASP B CA 1
ATOM 1319 C C . ASP B 1 19 ? 32.625 6.129 -19.766 1 32.91 19 ASP B C 1
ATOM 1321 O O . ASP B 1 19 ? 31.438 6.367 -20.047 1 32.91 19 ASP B O 1
ATOM 1325 N N . GLU B 1 20 ? 32.625 4.977 -19.266 1 35.25 20 GLU B N 1
ATOM 1326 C CA . GLU B 1 20 ? 31.906 4.406 -18.141 1 35.25 20 GLU B CA 1
ATOM 1327 C C . GLU B 1 20 ? 31.688 5.441 -17.047 1 35.25 20 GLU B C 1
ATOM 1329 O O . GLU B 1 20 ? 31.203 5.109 -15.961 1 35.25 20 GLU B O 1
ATOM 1334 N N . ASN B 1 21 ? 32.375 6.539 -17.125 1 34.5 21 ASN B N 1
ATOM 1335 C CA . ASN B 1 21 ? 32.062 7.41 -15.984 1 34.5 21 ASN B CA 1
ATOM 1336 C C . ASN B 1 21 ? 30.562 7.715 -15.906 1 34.5 21 ASN B C 1
ATOM 1338 O O . ASN B 1 21 ? 30.141 8.836 -16.203 1 34.5 21 ASN B O 1
ATOM 1342 N N . GLN B 1 22 ? 29.75 7.113 -16.625 1 34.56 22 GLN B N 1
ATOM 1343 C CA . GLN B 1 22 ? 28.438 7.418 -16.094 1 34.56 22 GLN B CA 1
ATOM 1344 C C . GLN B 1 22 ? 28.453 7.48 -14.562 1 34.56 22 GLN B C 1
ATOM 1346 O O . GLN B 1 22 ? 28.594 6.457 -13.898 1 34.56 22 GLN B O 1
ATOM 1351 N N . THR B 1 23 ? 29.141 8.398 -13.969 1 32.91 23 THR B N 1
ATOM 1352 C CA . THR B 1 23 ? 29.125 8.828 -12.578 1 32.91 23 THR B CA 1
ATOM 1353 C C . THR B 1 23 ? 27.781 8.492 -11.93 1 32.91 23 THR B C 1
ATOM 1355 O O . THR B 1 23 ? 26.734 8.523 -12.594 1 32.91 23 THR B O 1
ATOM 1358 N N . ALA B 1 24 ? 27.719 7.734 -10.883 1 36.06 24 ALA B N 1
ATOM 1359 C CA . ALA B 1 24 ? 26.75 7.777 -9.797 1 36.06 24 ALA B CA 1
ATOM 1360 C C . ALA B 1 24 ? 26.125 9.164 -9.664 1 36.06 24 ALA B C 1
ATOM 1362 O O . ALA B 1 24 ? 26.766 10.086 -9.148 1 36.06 24 ALA B O 1
ATOM 1363 N N . SER B 1 25 ? 25.594 9.812 -10.711 1 37.34 25 SER B N 1
ATOM 1364 C CA . SER B 1 25 ? 25.062 11.172 -10.758 1 37.34 25 SER B CA 1
ATOM 1365 C C . SER B 1 25 ? 24.531 11.602 -9.398 1 37.34 25 SER B C 1
ATOM 1367 O O . SER B 1 25 ? 23.766 10.867 -8.773 1 37.34 25 SER B O 1
ATOM 1369 N N . GLY B 1 26 ? 25.156 12.305 -8.562 1 40.62 26 GLY B N 1
ATOM 1370 C CA . GLY B 1 26 ? 24.766 13.016 -7.359 1 40.62 26 GLY B CA 1
ATOM 1371 C C . GLY B 1 26 ? 23.297 13.375 -7.332 1 40.62 26 GLY B C 1
ATOM 1372 O O . GLY B 1 26 ? 22.594 13.227 -8.336 1 40.62 26 GLY B O 1
ATOM 1373 N N . PRO B 1 27 ? 22.703 13.398 -6.086 1 47.62 27 PRO B N 1
ATOM 1374 C CA . PRO B 1 27 ? 21.359 13.977 -6.098 1 47.62 27 PRO B CA 1
ATOM 1375 C C . PRO B 1 27 ? 21.203 15.062 -7.156 1 47.62 27 PRO B C 1
ATOM 1377 O O . PRO B 1 27 ? 22 16 -7.223 1 47.62 27 PRO B O 1
ATOM 1380 N N . THR B 1 28 ? 20.828 14.703 -8.336 1 54.34 28 THR B N 1
ATOM 1381 C CA . THR B 1 28 ? 20.578 15.773 -9.289 1 54.34 28 THR B CA 1
ATOM 1382 C C . THR B 1 28 ? 19.781 16.906 -8.641 1 54.34 28 THR B C 1
ATOM 1384 O O . THR B 1 28 ? 19.172 16.703 -7.578 1 54.34 28 THR B O 1
ATOM 1387 N N . ALA B 1 29 ? 20.047 18.094 -9.016 1 54.75 29 ALA B N 1
ATOM 1388 C CA . ALA B 1 29 ? 19.312 19.266 -8.555 1 54.75 29 ALA B CA 1
ATOM 1389 C C . ALA B 1 29 ? 17.844 18.938 -8.289 1 54.75 29 ALA B C 1
ATOM 1391 O O . ALA B 1 29 ? 17.25 19.469 -7.355 1 54.75 29 ALA B O 1
ATOM 1392 N N . ASP B 1 30 ? 17.484 17.922 -8.984 1 74.25 30 ASP B N 1
ATOM 1393 C CA . ASP B 1 30 ? 16.094 17.516 -8.867 1 74.25 30 ASP B CA 1
ATOM 1394 C C . ASP B 1 30 ? 15.867 16.688 -7.605 1 74.25 30 ASP B C 1
ATOM 1396 O O . ASP B 1 30 ? 14.859 16.859 -6.914 1 74.25 30 ASP B O 1
ATOM 1400 N N . SER B 1 31 ? 16.984 16.031 -7.258 1 78.81 31 SER B N 1
ATOM 1401 C CA . SER B 1 31 ? 16.844 15.219 -6.055 1 78.81 31 SER B CA 1
ATOM 1402 C C . SER B 1 31 ? 16.922 16.078 -4.793 1 78.81 31 SER B C 1
ATOM 1404 O O . SER B 1 31 ? 16.172 15.852 -3.842 1 78.81 31 SER B O 1
ATOM 1406 N N . ALA B 1 32 ? 17.734 17.031 -4.836 1 83.62 32 ALA B N 1
ATOM 1407 C CA . ALA B 1 32 ? 17.875 17.922 -3.691 1 83.62 32 ALA B CA 1
ATOM 1408 C C . ALA B 1 32 ? 16.625 18.766 -3.494 1 83.62 32 ALA B C 1
ATOM 1410 O O . ALA B 1 32 ? 16.203 19.016 -2.361 1 83.62 32 ALA B O 1
ATOM 1411 N N . GLN B 1 33 ? 16.078 19.219 -4.547 1 89.06 33 GLN B N 1
ATOM 1412 C CA . GLN B 1 33 ? 14.875 20.031 -4.473 1 89.06 33 GLN B CA 1
ATOM 1413 C C . GLN B 1 33 ? 13.695 19.203 -3.943 1 89.06 33 GLN B C 1
ATOM 1415 O O . GLN B 1 33 ? 12.898 19.703 -3.143 1 89.06 33 GLN B O 1
ATOM 1420 N N . VAL B 1 34 ? 13.602 18 -4.379 1 90.56 34 VAL B N 1
ATOM 1421 C CA . VAL B 1 34 ? 12.531 17.125 -3.912 1 90.56 34 VAL B CA 1
ATOM 1422 C C . VAL B 1 34 ? 12.664 16.906 -2.406 1 90.56 34 VAL B C 1
ATOM 1424 O O . VAL B 1 34 ? 11.672 16.938 -1.678 1 90.56 34 VAL B O 1
ATOM 1427 N N . GLU B 1 35 ? 13.844 16.703 -1.999 1 91.5 35 GLU B N 1
ATOM 1428 C CA . GLU B 1 35 ? 14.094 16.531 -0.572 1 91.5 35 GLU B CA 1
ATOM 1429 C C . GLU B 1 35 ? 13.727 17.781 0.218 1 91.5 35 GLU B C 1
ATOM 1431 O O . GLU B 1 35 ? 13.125 17.688 1.289 1 91.5 35 GLU B O 1
ATOM 1436 N N . ALA B 1 36 ? 14.117 18.891 -0.283 1 92.94 36 ALA B N 1
ATOM 1437 C CA . ALA B 1 36 ? 13.789 20.156 0.37 1 92.94 36 ALA B CA 1
ATOM 1438 C C . ALA B 1 36 ? 12.281 20.359 0.453 1 92.94 36 ALA B C 1
ATOM 1440 O O . ALA B 1 36 ? 11.766 20.812 1.476 1 92.94 36 ALA B O 1
ATOM 1441 N N . ASP B 1 37 ? 11.562 20.016 -0.578 1 93.75 37 ASP B N 1
ATOM 1442 C CA . ASP B 1 37 ? 10.109 20.141 -0.617 1 93.75 37 ASP B CA 1
ATOM 1443 C C . ASP B 1 37 ? 9.453 19.25 0.426 1 93.75 37 ASP B C 1
ATOM 1445 O O . ASP B 1 37 ? 8.516 19.656 1.109 1 93.75 37 ASP B O 1
ATOM 1449 N N . VAL B 1 38 ? 9.938 18.062 0.521 1 95.38 38 VAL B N 1
ATOM 1450 C CA . VAL B 1 38 ? 9.398 17.109 1.478 1 95.38 38 VAL B CA 1
ATOM 1451 C C . VAL B 1 38 ? 9.633 17.609 2.9 1 95.38 38 VAL B C 1
ATOM 1453 O O . VAL B 1 38 ? 8.742 17.531 3.75 1 95.38 38 VAL B O 1
ATOM 1456 N N . ASN B 1 39 ? 10.82 18.156 3.143 1 95.81 39 ASN B N 1
ATOM 1457 C CA . ASN B 1 39 ? 11.141 18.688 4.465 1 95.81 39 ASN B CA 1
ATOM 1458 C C . ASN B 1 39 ? 10.281 19.906 4.797 1 95.81 39 ASN B C 1
ATOM 1460 O O . ASN B 1 39 ? 9.797 20.047 5.922 1 95.81 39 ASN B O 1
ATOM 1464 N N . SER B 1 40 ? 10.148 20.734 3.836 1 96.81 40 SER B N 1
ATOM 1465 C CA . SER B 1 40 ? 9.32 21.922 4.039 1 96.81 40 SER B CA 1
ATOM 1466 C C . SER B 1 40 ? 7.867 21.531 4.309 1 96.81 40 SER B C 1
ATOM 1468 O O . SER B 1 40 ? 7.215 22.125 5.168 1 96.81 40 SER B O 1
ATOM 1470 N N . ARG B 1 41 ? 7.355 20.609 3.6 1 97.38 41 ARG B N 1
ATOM 1471 C CA . ARG B 1 41 ? 5.992 20.125 3.799 1 97.38 41 ARG B CA 1
ATOM 1472 C C . ARG B 1 41 ? 5.809 19.562 5.199 1 97.38 41 ARG B C 1
ATOM 1474 O O . ARG B 1 41 ? 4.812 19.844 5.867 1 97.38 41 ARG B O 1
ATOM 1481 N N . ALA B 1 42 ? 6.801 18.797 5.617 1 98.06 42 ALA B N 1
ATOM 1482 C CA . ALA B 1 42 ? 6.746 18.219 6.957 1 98.06 42 ALA B CA 1
ATOM 1483 C C . ALA B 1 42 ? 6.66 19.312 8.023 1 98.06 42 ALA B C 1
ATOM 1485 O O . ALA B 1 42 ? 5.879 19.203 8.969 1 98.06 42 ALA B O 1
ATOM 1486 N N . ALA B 1 43 ? 7.438 20.328 7.844 1 98.38 43 ALA B N 1
ATOM 1487 C CA . ALA B 1 43 ? 7.438 21.438 8.789 1 98.38 43 ALA B CA 1
ATOM 1488 C C . ALA B 1 43 ? 6.09 22.156 8.781 1 98.38 43 ALA B C 1
ATOM 1490 O O . ALA B 1 43 ? 5.562 22.5 9.844 1 98.38 43 ALA B O 1
ATOM 1491 N N . GLU B 1 44 ? 5.504 22.328 7.652 1 98.44 44 GLU B N 1
ATOM 1492 C CA . GLU B 1 44 ? 4.211 23 7.539 1 98.44 44 GLU B CA 1
ATOM 1493 C C . GLU B 1 44 ? 3.1 22.156 8.164 1 98.44 44 GLU B C 1
ATOM 1495 O O . GLU B 1 44 ? 2.223 22.688 8.852 1 98.44 44 GLU B O 1
ATOM 1500 N N . VAL B 1 45 ? 3.123 20.906 7.91 1 98.75 45 VAL B N 1
ATOM 1501 C CA . VAL B 1 45 ? 2.139 20 8.492 1 98.75 45 VAL B CA 1
ATOM 1502 C C . VAL B 1 45 ? 2.201 20.062 10.016 1 98.75 45 VAL B C 1
ATOM 1504 O O . VAL B 1 45 ? 1.17 20.172 10.68 1 98.75 45 VAL B O 1
ATOM 1507 N N . ARG B 1 46 ? 3.404 20.109 10.562 1 98.56 46 ARG B N 1
ATOM 1508 C CA . ARG B 1 46 ? 3.58 20.188 12.008 1 98.56 46 ARG B CA 1
ATOM 1509 C C . ARG B 1 46 ? 3.045 21.516 12.547 1 98.56 46 ARG B C 1
ATOM 1511 O O . ARG B 1 46 ? 2.463 21.562 13.633 1 98.56 46 ARG B O 1
ATOM 1518 N N . ASN B 1 47 ? 3.285 22.5 11.797 1 98.56 47 ASN B N 1
ATOM 1519 C CA . ASN B 1 47 ? 2.773 23.812 12.188 1 98.56 47 ASN B CA 1
ATOM 1520 C C . ASN B 1 47 ? 1.249 23.812 12.266 1 98.56 47 ASN B C 1
ATOM 1522 O O . ASN B 1 47 ? 0.674 24.328 13.227 1 98.56 47 ASN B O 1
ATOM 1526 N N . TYR B 1 48 ? 0.521 23.234 11.234 1 98.69 48 TYR B N 1
ATOM 1527 C CA . TYR B 1 48 ? -0.933 23.125 11.242 1 98.69 48 TYR B CA 1
ATOM 1528 C C . TYR B 1 48 ? -1.413 22.328 12.445 1 98.69 48 TYR B C 1
ATOM 1530 O O . TYR B 1 48 ? -2.381 22.703 13.109 1 98.69 48 TYR B O 1
ATOM 1538 N N . LEU B 1 49 ? -0.67 21.266 12.719 1 98.56 49 LEU B N 1
ATOM 1539 C CA . LEU B 1 49 ? -1.062 20.391 13.82 1 98.56 49 LEU B CA 1
ATOM 1540 C C . LEU B 1 49 ? -0.882 21.094 15.164 1 98.56 49 LEU B C 1
ATOM 1542 O O . LEU B 1 49 ? -1.713 20.953 16.062 1 98.56 49 LEU B O 1
ATOM 1546 N N . SER B 1 50 ? 0.143 21.891 15.297 1 98.19 50 SER B N 1
ATOM 1547 C CA . SER B 1 50 ? 0.421 22.594 16.547 1 98.19 50 SER B CA 1
ATOM 1548 C C . SER B 1 50 ? -0.66 23.641 16.844 1 98.19 50 SER B C 1
ATOM 1550 O O . SER B 1 50 ? -0.909 23.953 18 1 98.19 50 SER B O 1
ATOM 1552 N N . ARG B 1 51 ? -1.343 24.078 15.812 1 97.88 51 ARG B N 1
ATOM 1553 C CA . ARG B 1 51 ? -2.404 25.062 15.969 1 97.88 51 ARG B CA 1
ATOM 1554 C C . ARG B 1 51 ? -3.771 24.391 16.031 1 97.88 51 ARG B C 1
ATOM 1556 O O . ARG B 1 51 ? -4.805 25.062 15.984 1 97.88 51 ARG B O 1
ATOM 1563 N N . GLY B 1 52 ? -3.76 23.062 15.938 1 97.75 52 GLY B N 1
ATOM 1564 C CA . GLY B 1 52 ? -4.996 22.312 16.047 1 97.75 52 GLY B CA 1
ATOM 1565 C C . GLY B 1 52 ? -5.766 22.25 14.734 1 97.75 52 GLY B C 1
ATOM 1566 O O . GLY B 1 52 ? -6.93 21.844 14.711 1 97.75 52 GLY B O 1
ATOM 1567 N N . ASP B 1 53 ? -5.16 22.688 13.648 1 98.62 53 ASP B N 1
ATOM 1568 C CA . ASP B 1 53 ? -5.797 22.672 12.336 1 98.62 53 ASP B CA 1
ATOM 1569 C C . ASP B 1 53 ? -5.488 21.359 11.602 1 98.62 53 ASP B C 1
ATOM 1571 O O . ASP B 1 53 ? -4.727 21.359 10.633 1 98.62 53 ASP B O 1
ATOM 1575 N N . VAL B 1 54 ? -6.188 20.359 11.961 1 98.69 54 VAL B N 1
ATOM 1576 C CA . VAL B 1 54 ? -5.938 19.031 11.422 1 98.69 54 VAL B CA 1
ATOM 1577 C C . VAL B 1 54 ? -6.34 18.984 9.953 1 98.69 54 VAL B C 1
ATOM 1579 O O . VAL B 1 54 ? -5.652 18.375 9.133 1 98.69 54 VAL B O 1
ATOM 1582 N N . ALA B 1 55 ? -7.418 19.656 9.57 1 98.75 55 ALA B N 1
ATOM 1583 C CA . ALA B 1 55 ? -7.855 19.703 8.18 1 98.75 55 ALA B CA 1
ATOM 1584 C C . ALA B 1 55 ? -6.781 20.328 7.289 1 98.75 55 ALA B C 1
ATOM 1586 O O . ALA B 1 55 ? -6.469 19.797 6.219 1 98.75 55 ALA B O 1
ATOM 1587 N N . GLY B 1 56 ? -6.258 21.438 7.777 1 98.69 56 GLY B N 1
ATOM 1588 C CA . GLY B 1 56 ? -5.172 22.078 7.043 1 98.69 56 GLY B CA 1
ATOM 1589 C C . GLY B 1 56 ? -3.939 21.203 6.926 1 98.69 56 GLY B C 1
ATOM 1590 O O . GLY B 1 56 ? -3.281 21.172 5.887 1 98.69 56 GLY B O 1
ATOM 1591 N N . ALA B 1 57 ? -3.598 20.406 7.988 1 98.88 57 ALA B N 1
ATOM 1592 C CA . ALA B 1 57 ? -2.451 19.5 7.992 1 98.88 57 ALA B CA 1
ATOM 1593 C C . ALA B 1 57 ? -2.617 18.391 6.945 1 98.88 57 ALA B C 1
ATOM 1595 O O . ALA B 1 57 ? -1.685 18.109 6.191 1 98.88 57 ALA B O 1
ATOM 1596 N N . VAL B 1 58 ? -3.826 17.844 6.867 1 98.88 58 VAL B N 1
ATOM 1597 C CA . VAL B 1 58 ? -4.09 16.766 5.922 1 98.88 58 VAL B CA 1
ATOM 1598 C C . VAL B 1 58 ? -4.008 17.297 4.496 1 98.88 58 VAL B C 1
ATOM 1600 O O . VAL B 1 58 ? -3.348 16.703 3.641 1 98.88 58 VAL B O 1
ATOM 1603 N N . ALA B 1 59 ? -4.594 18.422 4.266 1 98.75 59 ALA B N 1
ATOM 1604 C CA . ALA B 1 59 ? -4.559 19.031 2.934 1 98.75 59 ALA B CA 1
ATOM 1605 C C . ALA B 1 59 ? -3.125 19.328 2.504 1 98.75 59 ALA B C 1
ATOM 1607 O O . ALA B 1 59 ? -2.732 19.016 1.376 1 98.75 59 ALA B O 1
ATOM 1608 N N . LYS B 1 60 ? -2.35 19.859 3.406 1 98.56 60 LYS B N 1
ATOM 1609 C CA . LYS B 1 60 ? -0.962 20.203 3.111 1 98.56 60 LYS B CA 1
ATOM 1610 C C . LYS B 1 60 ? -0.126 18.953 2.844 1 98.56 60 LYS B C 1
ATOM 1612 O O . LYS B 1 60 ? 0.696 18.938 1.926 1 98.56 60 LYS B O 1
ATOM 1617 N N . ALA B 1 61 ? -0.347 17.922 3.621 1 98.62 61 ALA B N 1
ATOM 1618 C CA . ALA B 1 61 ? 0.418 16.688 3.502 1 98.62 61 ALA B CA 1
ATOM 1619 C C . ALA B 1 61 ? 0.195 16.031 2.141 1 98.62 61 ALA B C 1
ATOM 1621 O O . ALA B 1 61 ? 1.045 15.281 1.659 1 98.62 61 ALA B O 1
ATOM 1622 N N . LEU B 1 62 ? -0.938 16.359 1.524 1 98.06 62 LEU B N 1
ATOM 1623 C CA . LEU B 1 62 ? -1.328 15.688 0.29 1 98.06 62 LEU B CA 1
ATOM 1624 C C . LEU B 1 62 ? -0.95 16.531 -0.928 1 98.06 62 LEU B C 1
ATOM 1626 O O . LEU B 1 62 ? -1.374 16.234 -2.047 1 98.06 62 LEU B O 1
ATOM 1630 N N . GLU B 1 63 ? -0.067 17.5 -0.667 1 95.38 63 GLU B N 1
ATOM 1631 C CA . GLU B 1 63 ? 0.365 18.344 -1.781 1 95.38 63 GLU B CA 1
ATOM 1632 C C . GLU B 1 63 ? 1.65 17.812 -2.408 1 95.38 63 GLU B C 1
ATOM 1634 O O . GLU B 1 63 ? 2.6 17.469 -1.697 1 95.38 63 GLU B O 1
ATOM 1639 N N . ASN B 1 64 ? 1.697 17.688 -3.625 1 87.75 64 ASN B N 1
ATOM 1640 C CA . ASN B 1 64 ? 2.879 17.453 -4.453 1 87.75 64 ASN B CA 1
ATOM 1641 C C . ASN B 1 64 ? 3.746 16.328 -3.893 1 87.75 64 ASN B C 1
ATOM 1643 O O . ASN B 1 64 ? 4.922 16.547 -3.582 1 87.75 64 ASN B O 1
ATOM 1647 N N . PRO B 1 65 ? 3.189 15.156 -3.885 1 90.88 65 PRO B N 1
ATOM 1648 C CA . PRO B 1 65 ? 4.035 14.047 -3.422 1 90.88 65 PRO B CA 1
ATOM 1649 C C . PRO B 1 65 ? 5.266 13.836 -4.301 1 90.88 65 PRO B C 1
ATOM 1651 O O . PRO B 1 65 ? 5.266 14.227 -5.473 1 90.88 65 PRO B O 1
ATOM 1654 N N . PRO B 1 66 ? 6.328 13.375 -3.6 1 88.62 66 PRO B N 1
ATOM 1655 C CA . PRO B 1 66 ? 7.52 13.094 -4.406 1 88.62 66 PRO B CA 1
ATOM 1656 C C . PRO B 1 66 ? 7.254 12.086 -5.52 1 88.62 66 PRO B C 1
ATOM 1658 O O . PRO B 1 66 ? 6.664 11.031 -5.27 1 88.62 66 PRO B O 1
ATOM 1661 N N . ALA B 1 67 ? 7.531 12.586 -6.727 1 74.12 67 ALA B N 1
ATOM 1662 C CA . ALA B 1 67 ? 7.188 11.789 -7.898 1 74.12 67 ALA B CA 1
ATOM 1663 C C . ALA B 1 67 ? 8.445 11.227 -8.562 1 74.12 67 ALA B C 1
ATOM 1665 O O . ALA B 1 67 ? 9.562 11.609 -8.211 1 74.12 67 ALA B O 1
ATOM 1666 N N . GLY B 1 68 ? 8.156 10.242 -9.367 1 69.12 68 GLY B N 1
ATOM 1667 C CA . GLY B 1 68 ? 9.188 9.766 -10.273 1 69.12 68 GLY B CA 1
ATOM 1668 C C . GLY B 1 68 ? 10.211 8.875 -9.594 1 69.12 68 GLY B C 1
ATOM 1669 O O . GLY B 1 68 ? 9.852 7.902 -8.93 1 69.12 68 GLY B O 1
ATOM 1670 N N . ARG B 1 69 ? 11.484 9.344 -9.773 1 70.19 69 ARG B N 1
ATOM 1671 C CA . ARG B 1 69 ? 12.641 8.547 -9.383 1 70.19 69 ARG B CA 1
ATOM 1672 C C . ARG B 1 69 ? 13.18 8.992 -8.031 1 70.19 69 ARG B C 1
ATOM 1674 O O . ARG B 1 69 ? 14.352 8.773 -7.723 1 70.19 69 ARG B O 1
ATOM 1681 N N . ALA B 1 70 ? 12.328 9.695 -7.34 1 74.62 70 ALA B N 1
ATOM 1682 C CA . ALA B 1 70 ? 12.805 10.086 -6.012 1 74.62 70 ALA B CA 1
ATOM 1683 C C . ALA B 1 70 ? 13.273 8.859 -5.223 1 74.62 70 ALA B C 1
ATOM 1685 O O . ALA B 1 70 ? 12.734 7.766 -5.391 1 74.62 70 ALA B O 1
ATOM 1686 N N . LEU B 1 71 ? 14.219 9.156 -4.395 1 79.81 71 LEU B N 1
ATOM 1687 C CA . LEU B 1 71 ? 14.742 8.094 -3.537 1 79.81 71 LEU B CA 1
ATOM 1688 C C . LEU B 1 71 ? 13.633 7.516 -2.658 1 79.81 71 LEU B C 1
ATOM 1690 O O . LEU B 1 71 ? 12.766 8.242 -2.184 1 79.81 71 LEU B O 1
ATOM 1694 N N . GLN B 1 72 ? 13.719 6.289 -2.461 1 84.31 72 GLN B N 1
ATOM 1695 C CA . GLN B 1 72 ? 12.758 5.598 -1.607 1 84.31 72 GLN B CA 1
ATOM 1696 C C . GLN B 1 72 ? 12.734 6.203 -0.207 1 84.31 72 GLN B C 1
ATOM 1698 O O . GLN B 1 72 ? 11.672 6.301 0.413 1 84.31 72 GLN B O 1
ATOM 1703 N N . THR B 1 73 ? 13.875 6.633 0.231 1 87.44 73 THR B N 1
ATOM 1704 C CA . THR B 1 73 ? 13.961 7.207 1.568 1 87.44 73 THR B CA 1
ATOM 1705 C C . THR B 1 73 ? 13.141 8.492 1.654 1 87.44 73 THR B C 1
ATOM 1707 O O . THR B 1 73 ? 12.516 8.773 2.68 1 87.44 73 THR B O 1
ATOM 1710 N N . VAL B 1 74 ? 13.156 9.25 0.594 1 90.81 74 VAL B N 1
ATOM 1711 C CA . VAL B 1 74 ? 12.398 10.5 0.539 1 90.81 74 VAL B CA 1
ATOM 1712 C C . VAL B 1 74 ? 10.906 10.195 0.474 1 90.81 74 VAL B C 1
ATOM 1714 O O . VAL B 1 74 ? 10.109 10.836 1.16 1 90.81 74 VAL B O 1
ATOM 1717 N N . LYS B 1 75 ? 10.516 9.219 -0.299 1 91.38 75 LYS B N 1
ATOM 1718 C CA . LYS B 1 75 ? 9.117 8.797 -0.395 1 91.38 75 LYS B CA 1
ATOM 1719 C C . LYS B 1 75 ? 8.602 8.289 0.947 1 91.38 75 LYS B C 1
ATOM 1721 O O . LYS B 1 75 ? 7.48 8.594 1.344 1 91.38 75 LYS B O 1
ATOM 1726 N N . ASP B 1 76 ? 9.438 7.586 1.644 1 91.56 76 ASP B N 1
ATOM 1727 C CA . ASP B 1 76 ? 9.078 7.066 2.957 1 91.56 76 ASP B CA 1
ATOM 1728 C C . ASP B 1 76 ? 8.867 8.195 3.961 1 91.56 76 ASP B C 1
ATOM 1730 O O . ASP B 1 76 ? 7.945 8.148 4.773 1 91.56 76 ASP B O 1
ATOM 1734 N N . ARG B 1 77 ? 9.734 9.141 3.875 1 94 77 ARG B N 1
ATOM 1735 C CA . ARG B 1 77 ? 9.602 10.281 4.77 1 94 77 ARG B CA 1
ATOM 1736 C C . ARG B 1 77 ? 8.297 11.039 4.508 1 94 77 ARG B C 1
ATOM 1738 O O . ARG B 1 77 ? 7.605 11.43 5.449 1 94 77 ARG B O 1
ATOM 1745 N N . ASN B 1 78 ? 8.023 11.25 3.264 1 96.5 78 ASN B N 1
ATOM 1746 C CA . ASN B 1 78 ? 6.77 11.922 2.932 1 96.5 78 ASN B CA 1
ATOM 1747 C C . ASN B 1 78 ? 5.562 11.102 3.381 1 96.5 78 ASN B C 1
ATOM 1749 O O . ASN B 1 78 ? 4.582 11.656 3.877 1 96.5 78 ASN B O 1
ATOM 1753 N N . THR B 1 79 ? 5.648 9.797 3.186 1 96.31 79 THR B N 1
ATOM 1754 C CA . THR B 1 79 ? 4.582 8.922 3.658 1 96.31 79 THR B CA 1
ATOM 1755 C C . THR B 1 79 ? 4.359 9.094 5.156 1 96.31 79 THR B C 1
ATOM 1757 O O . THR B 1 79 ? 3.221 9.219 5.609 1 96.31 79 THR B O 1
ATOM 1760 N N . ALA B 1 80 ? 5.43 9.133 5.867 1 97 80 ALA B N 1
ATOM 1761 C CA . ALA B 1 80 ? 5.336 9.289 7.316 1 97 80 ALA B CA 1
ATOM 1762 C C . ALA B 1 80 ? 4.652 10.609 7.68 1 97 80 ALA B C 1
ATOM 1764 O O . ALA B 1 80 ? 3.855 10.664 8.617 1 97 80 ALA B O 1
ATOM 1765 N N . THR B 1 81 ? 4.965 11.602 6.938 1 98.31 81 THR B N 1
ATOM 1766 C CA . THR B 1 81 ? 4.352 12.906 7.16 1 98.31 81 THR B CA 1
ATOM 1767 C C . THR B 1 81 ? 2.844 12.836 6.938 1 98.31 81 THR B C 1
ATOM 1769 O O . THR B 1 81 ? 2.066 13.352 7.742 1 98.31 81 THR B O 1
ATOM 1772 N N . VAL B 1 82 ? 2.414 12.195 5.879 1 98.62 82 VAL B N 1
ATOM 1773 C CA . VAL B 1 82 ? 0.997 12.039 5.57 1 98.62 82 VAL B CA 1
ATOM 1774 C C . VAL B 1 82 ? 0.314 11.227 6.668 1 98.62 82 VAL B C 1
ATOM 1776 O O . VAL B 1 82 ? -0.748 11.609 7.164 1 98.62 82 VAL B O 1
ATOM 1779 N N . MET B 1 83 ? 0.963 10.164 7.055 1 98.31 83 MET B N 1
ATOM 1780 C CA . MET B 1 83 ? 0.384 9.289 8.062 1 98.31 83 MET B CA 1
ATOM 1781 C C . MET B 1 83 ? 0.213 10.023 9.391 1 98.31 83 MET B C 1
ATOM 1783 O O . MET B 1 83 ? -0.771 9.805 10.102 1 98.31 83 MET B O 1
ATOM 1787 N N . GLU B 1 84 ? 1.185 10.852 9.695 1 98.31 84 GLU B N 1
ATOM 1788 C CA . GLU B 1 84 ? 1.096 11.648 10.914 1 98.31 84 GLU B CA 1
ATOM 1789 C C . GLU B 1 84 ? -0.129 12.562 10.891 1 98.31 84 GLU B C 1
ATOM 1791 O O . GLU B 1 84 ? -0.861 12.656 11.875 1 98.31 84 GLU B O 1
ATOM 1796 N N . ALA B 1 85 ? -0.359 13.164 9.805 1 98.75 85 ALA B N 1
ATOM 1797 C CA . ALA B 1 85 ? -1.51 14.055 9.656 1 98.75 85 ALA B CA 1
ATOM 1798 C C . ALA B 1 85 ? -2.818 13.273 9.758 1 98.75 85 ALA B C 1
ATOM 1800 O O . ALA B 1 85 ? -3.762 13.719 10.422 1 98.75 85 ALA B O 1
ATOM 1801 N N . LEU B 1 86 ? -2.869 12.148 9.133 1 98.75 86 LEU B N 1
ATOM 1802 C CA . LEU B 1 86 ? -4.074 11.328 9.172 1 98.75 86 LEU B CA 1
ATOM 1803 C C . LEU B 1 86 ? -4.355 10.844 10.586 1 98.75 86 LEU B C 1
ATOM 1805 O O . LEU B 1 86 ? -5.508 10.844 11.031 1 98.75 86 LEU B O 1
ATOM 1809 N N . ALA B 1 87 ? -3.33 10.5 11.297 1 98.19 87 ALA B N 1
ATOM 1810 C CA . ALA B 1 87 ? -3.465 9.93 12.641 1 98.19 87 ALA B CA 1
ATOM 1811 C C . ALA B 1 87 ? -3.916 10.984 13.641 1 98.19 87 ALA B C 1
ATOM 1813 O O . ALA B 1 87 ? -4.418 10.656 14.719 1 98.19 87 ALA B O 1
ATOM 1814 N N . ALA B 1 88 ? -3.746 12.258 13.273 1 98.44 88 ALA B N 1
ATOM 1815 C CA . ALA B 1 88 ? -4.078 13.352 14.188 1 98.44 88 ALA B CA 1
ATOM 1816 C C . ALA B 1 88 ? -5.574 13.641 14.164 1 98.44 88 ALA B C 1
ATOM 1818 O O . ALA B 1 88 ? -6.086 14.344 15.047 1 98.44 88 ALA B O 1
ATOM 1819 N N . ALA B 1 89 ? -6.312 13.156 13.188 1 98.5 89 ALA B N 1
ATOM 1820 C CA . ALA B 1 89 ? -7.73 13.469 13.031 1 98.5 89 ALA B CA 1
ATOM 1821 C C . ALA B 1 89 ? -8.586 12.617 13.961 1 98.5 89 ALA B C 1
ATOM 1823 O O . ALA B 1 89 ? -8.359 11.406 14.094 1 98.5 89 ALA B O 1
ATOM 1824 N N . ARG B 1 90 ? -9.578 13.219 14.562 1 97.88 90 ARG B N 1
ATOM 1825 C CA . ARG B 1 90 ? -10.625 12.453 15.219 1 97.88 90 ARG B CA 1
ATOM 1826 C C . ARG B 1 90 ? -11.492 11.727 14.203 1 97.88 90 ARG B C 1
ATOM 1828 O O . ARG B 1 90 ? -11.828 12.281 13.156 1 97.88 90 ARG B O 1
ATOM 1835 N N . SER B 1 91 ? -11.883 10.539 14.594 1 97.69 91 SER B N 1
ATOM 1836 C CA . SER B 1 91 ? -12.695 9.734 13.695 1 97.69 91 SER B CA 1
ATOM 1837 C C . SER B 1 91 ? -13.953 10.477 13.258 1 97.69 91 SER B C 1
ATOM 1839 O O . SER B 1 91 ? -14.383 10.359 12.109 1 97.69 91 SER B O 1
ATOM 1841 N N . THR B 1 92 ? -14.555 11.281 14.109 1 97.62 92 THR B N 1
ATOM 1842 C CA . THR B 1 92 ? -15.797 12 13.836 1 97.62 92 THR B CA 1
ATOM 1843 C C . THR B 1 92 ? -15.555 13.148 12.859 1 97.62 92 THR B C 1
ATOM 1845 O O . THR B 1 92 ? -16.5 13.625 12.219 1 97.62 92 THR B O 1
ATOM 1848 N N . ASP B 1 93 ? -14.281 13.602 12.727 1 98.38 93 ASP B N 1
ATOM 1849 C CA . ASP B 1 93 ? -13.977 14.773 11.914 1 98.38 93 ASP B CA 1
ATOM 1850 C C . ASP B 1 93 ? -13.547 14.367 10.508 1 98.38 93 ASP B C 1
ATOM 1852 O O . ASP B 1 93 ? -13.516 15.195 9.594 1 98.38 93 ASP B O 1
ATOM 1856 N N . ILE B 1 94 ? -13.25 13.109 10.297 1 98.75 94 ILE B N 1
ATOM 1857 C CA . ILE B 1 94 ? -12.609 12.641 9.078 1 98.75 94 ILE B CA 1
ATOM 1858 C C . ILE B 1 94 ? -13.523 12.906 7.883 1 98.75 94 ILE B C 1
ATOM 1860 O O . ILE B 1 94 ? -13.07 13.406 6.848 1 98.75 94 ILE B O 1
ATOM 1864 N N . ILE B 1 95 ? -14.805 12.695 8.047 1 98.62 95 ILE B N 1
ATOM 1865 C CA . ILE B 1 95 ? -15.703 12.82 6.906 1 98.62 95 ILE B CA 1
ATOM 1866 C C . ILE B 1 95 ? -15.727 14.273 6.43 1 98.62 95 ILE B C 1
ATOM 1868 O O . ILE B 1 95 ? -15.758 14.539 5.223 1 98.62 95 ILE B O 1
ATOM 1872 N N . ASN B 1 96 ? -15.68 15.211 7.312 1 98.44 96 ASN B N 1
ATOM 1873 C CA . ASN B 1 96 ? -15.688 16.625 6.941 1 98.44 96 ASN B CA 1
ATOM 1874 C C . ASN B 1 96 ? -14.367 17.047 6.309 1 98.44 96 ASN B C 1
ATOM 1876 O O . ASN B 1 96 ? -14.344 17.859 5.387 1 98.44 96 ASN B O 1
ATOM 1880 N N . ILE B 1 97 ? -13.289 16.484 6.824 1 98.75 97 ILE B N 1
ATOM 1881 C CA . ILE B 1 97 ? -11.984 16.781 6.234 1 98.75 97 ILE B CA 1
ATOM 1882 C C . ILE B 1 97 ? -11.953 16.281 4.789 1 98.75 97 ILE B C 1
ATOM 1884 O O . ILE B 1 97 ? -11.523 17 3.887 1 98.75 97 ILE B O 1
ATOM 1888 N N . VAL B 1 98 ? -12.461 15.078 4.578 1 98.69 98 VAL B N 1
ATOM 1889 C CA . VAL B 1 98 ? -12.453 14.453 3.264 1 98.69 98 VAL B CA 1
ATOM 1890 C C . VAL B 1 98 ? -13.305 15.273 2.295 1 98.69 98 VAL B C 1
ATOM 1892 O O . VAL B 1 98 ? -12.914 15.484 1.146 1 98.69 98 VAL B O 1
ATOM 1895 N N . LYS B 1 99 ? -14.383 15.773 2.748 1 98.38 99 LYS B N 1
ATOM 1896 C CA . LYS B 1 99 ? -15.289 16.562 1.917 1 98.38 99 LYS B CA 1
ATOM 1897 C C . LYS B 1 99 ? -14.617 17.859 1.452 1 98.38 99 LYS B C 1
ATOM 1899 O O . LYS B 1 99 ? -15.008 18.438 0.431 1 98.38 99 LYS B O 1
ATOM 1904 N N . GLY B 1 100 ? -13.609 18.328 2.158 1 98.31 100 GLY B N 1
ATOM 1905 C CA . GLY B 1 100 ? -12.938 19.562 1.828 1 98.31 100 GLY B CA 1
ATOM 1906 C C . GLY B 1 100 ? -11.766 19.375 0.883 1 98.31 100 GLY B C 1
ATOM 1907 O O . GLY B 1 100 ? -11.18 20.359 0.411 1 98.31 100 GLY B O 1
ATOM 1908 N N . LEU B 1 101 ? -11.43 18.156 0.522 1 98.06 101 LEU B N 1
ATOM 1909 C CA . LEU B 1 101 ? -10.273 17.875 -0.324 1 98.06 101 LEU B CA 1
ATOM 1910 C C . LEU B 1 101 ? -10.625 18.047 -1.798 1 98.06 101 LEU B C 1
ATOM 1912 O O . LEU B 1 101 ? -11.742 17.734 -2.217 1 98.06 101 LEU B O 1
ATOM 1916 N N . SER B 1 102 ? -9.664 18.562 -2.539 1 97.06 102 SER B N 1
ATOM 1917 C CA . SER B 1 102 ? -9.805 18.562 -3.992 1 97.06 102 SER B CA 1
ATOM 1918 C C . SER B 1 102 ? -9.781 17.141 -4.543 1 97.06 102 SER B C 1
ATOM 1920 O O . SER B 1 102 ? -9.383 16.203 -3.85 1 97.06 102 SER B O 1
ATOM 1922 N N . THR B 1 103 ? -10.133 17 -5.785 1 95.62 103 THR B N 1
ATOM 1923 C CA . THR B 1 103 ? -10.117 15.703 -6.438 1 95.62 103 THR B CA 1
ATOM 1924 C C . THR B 1 103 ? -8.703 15.133 -6.461 1 95.62 103 THR B C 1
ATOM 1926 O O . THR B 1 103 ? -8.508 13.938 -6.215 1 95.62 103 THR B O 1
ATOM 1929 N N . GLN B 1 104 ? -7.785 16 -6.695 1 95.25 104 GLN B N 1
ATOM 1930 C CA . GLN B 1 104 ? -6.391 15.562 -6.73 1 95.25 104 GLN B CA 1
ATOM 1931 C C . GLN B 1 104 ? -5.922 15.102 -5.355 1 95.25 104 GLN B C 1
ATOM 1933 O O . GLN B 1 104 ? -5.262 14.07 -5.234 1 95.25 104 GLN B O 1
ATOM 1938 N N . GLN B 1 105 ? -6.277 15.836 -4.367 1 96.81 105 GLN B N 1
ATOM 1939 C CA . GLN B 1 105 ? -5.91 15.477 -3.004 1 96.81 105 GLN B CA 1
ATOM 1940 C C . GLN B 1 105 ? -6.562 14.164 -2.588 1 96.81 105 GLN B C 1
ATOM 1942 O O . GLN B 1 105 ? -5.945 13.344 -1.903 1 96.81 105 GLN B O 1
ATOM 1947 N N . MET B 1 106 ? -7.773 13.961 -3.02 1 96.75 106 MET B N 1
ATOM 1948 C CA . MET B 1 106 ? -8.492 12.719 -2.734 1 96.75 106 MET B CA 1
ATOM 1949 C C . MET B 1 106 ? -7.777 11.523 -3.357 1 96.75 106 MET B C 1
ATOM 1951 O O . MET B 1 106 ? -7.621 10.484 -2.715 1 96.75 106 MET B O 1
ATOM 1955 N N . ASP B 1 107 ? -7.328 11.703 -4.57 1 96.06 107 ASP B N 1
ATOM 1956 C CA . ASP B 1 107 ? -6.602 10.633 -5.246 1 96.06 107 ASP B CA 1
ATOM 1957 C C . ASP B 1 107 ? -5.309 10.289 -4.508 1 96.06 107 ASP B C 1
ATOM 1959 O O . ASP B 1 107 ? -4.988 9.117 -4.309 1 96.06 107 ASP B O 1
ATOM 1963 N N . ILE B 1 108 ? -4.629 11.305 -4.145 1 96.31 108 ILE B N 1
ATOM 1964 C CA . ILE B 1 108 ? -3.367 11.141 -3.434 1 96.31 108 ILE B CA 1
ATOM 1965 C C . ILE B 1 108 ? -3.621 10.484 -2.078 1 96.31 108 ILE B C 1
ATOM 1967 O O . ILE B 1 108 ? -2.891 9.578 -1.675 1 96.31 108 ILE B O 1
ATOM 1971 N N . LEU B 1 109 ? -4.691 10.875 -1.392 1 98.12 109 LEU B N 1
ATOM 1972 C CA . LEU B 1 109 ? -5.086 10.289 -0.116 1 98.12 109 LEU B CA 1
ATOM 1973 C C . LEU B 1 109 ? -5.293 8.781 -0.252 1 98.12 109 LEU B C 1
ATOM 1975 O O . LEU B 1 109 ? -4.73 8 0.52 1 98.12 109 LEU B O 1
ATOM 1979 N N . MET B 1 110 ? -6.008 8.398 -1.245 1 97.12 110 MET B N 1
ATOM 1980 C CA . MET B 1 110 ? -6.312 6.98 -1.443 1 97.12 110 MET B CA 1
ATOM 1981 C C . MET B 1 110 ? -5.035 6.172 -1.633 1 97.12 110 MET B C 1
ATOM 1983 O O . MET B 1 110 ? -4.887 5.09 -1.058 1 97.12 110 MET B O 1
ATOM 1987 N N . LYS B 1 111 ? -4.113 6.656 -2.371 1 96 111 LYS B N 1
ATOM 1988 C CA . LYS B 1 111 ? -2.85 5.965 -2.602 1 96 111 LYS B CA 1
ATOM 1989 C C . LYS B 1 111 ? -2.076 5.781 -1.3 1 96 111 LYS B C 1
ATOM 1991 O O . LYS B 1 111 ? -1.53 4.707 -1.042 1 96 111 LYS B O 1
ATOM 1996 N N . TYR B 1 112 ? -2.084 6.781 -0.502 1 97.31 112 TYR B N 1
ATOM 1997 C CA . TYR B 1 112 ? -1.344 6.695 0.751 1 97.31 112 TYR B CA 1
ATOM 1998 C C . TYR B 1 112 ? -2.043 5.766 1.735 1 97.31 112 TYR B C 1
ATOM 2000 O O . TYR B 1 112 ? -1.39 5.082 2.527 1 97.31 112 TYR B O 1
ATOM 2008 N N . ILE B 1 113 ? -3.334 5.754 1.714 1 97.81 113 ILE B N 1
ATOM 2009 C CA . ILE B 1 113 ? -4.07 4.809 2.547 1 97.81 113 ILE B CA 1
ATOM 2010 C C . ILE B 1 113 ? -3.662 3.379 2.191 1 97.81 113 ILE B C 1
ATOM 2012 O O . ILE B 1 113 ? -3.312 2.59 3.07 1 97.81 113 ILE B O 1
ATOM 2016 N N . TYR B 1 114 ? -3.602 3.133 0.939 1 96.44 114 TYR B N 1
ATOM 2017 C CA . TYR B 1 114 ? -3.236 1.788 0.504 1 96.44 114 TYR B CA 1
ATOM 2018 C C . TYR B 1 114 ? -1.793 1.47 0.874 1 96.44 114 TYR B C 1
ATOM 2020 O O . TYR B 1 114 ? -1.495 0.371 1.348 1 96.44 114 TYR B O 1
ATOM 2028 N N . ARG B 1 115 ? -0.979 2.395 0.652 1 94.88 115 ARG B N 1
ATOM 2029 C CA . ARG B 1 115 ? 0.425 2.223 1.01 1 94.88 115 ARG B CA 1
ATOM 2030 C C . ARG B 1 115 ? 0.577 1.899 2.492 1 94.88 115 ARG B C 1
ATOM 2032 O O . ARG B 1 115 ? 1.334 1 2.863 1 94.88 115 ARG B O 1
ATOM 2039 N N . GLY B 1 116 ? -0.086 2.566 3.289 1 96 116 GLY B N 1
ATOM 2040 C CA . GLY B 1 116 ? -0.036 2.314 4.719 1 96 116 GLY B CA 1
ATOM 2041 C C . GLY B 1 116 ? -0.614 0.968 5.109 1 96 116 GLY B C 1
ATOM 2042 O O . GLY B 1 116 ? -0.076 0.286 5.988 1 96 116 GLY B O 1
ATOM 2043 N N . MET B 1 117 ? -1.688 0.567 4.453 1 95.44 117 MET B N 1
ATOM 2044 C CA . MET B 1 117 ? -2.34 -0.706 4.75 1 95.44 117 MET B CA 1
ATOM 2045 C C . MET B 1 117 ? -1.463 -1.878 4.328 1 95.44 117 MET B C 1
ATOM 2047 O O . MET B 1 117 ? -1.627 -2.994 4.824 1 95.44 117 MET B O 1
ATOM 2051 N N . GLY B 1 118 ? -0.563 -1.574 3.416 1 93.75 118 GLY B N 1
ATOM 2052 C CA . GLY B 1 118 ? 0.413 -2.58 3.031 1 93.75 118 GLY B CA 1
ATOM 2053 C C . GLY B 1 118 ? 1.553 -2.717 4.023 1 93.75 118 GLY B C 1
ATOM 2054 O O . GLY B 1 118 ? 2.43 -3.566 3.857 1 93.75 118 GLY B O 1
ATOM 2055 N N . SER B 1 119 ? 1.534 -1.815 5.066 1 92.12 119 SER B N 1
ATOM 2056 C CA . SER B 1 119 ? 2.584 -1.807 6.082 1 92.12 119 SER B CA 1
ATOM 2057 C C . SER B 1 119 ? 1.997 -1.674 7.484 1 92.12 119 SER B C 1
ATOM 2059 O O . SER B 1 119 ? 2.307 -0.722 8.203 1 92.12 119 SER B O 1
ATOM 2061 N N . PRO B 1 120 ? 1.305 -2.711 7.879 1 90.81 120 PRO B N 1
ATOM 2062 C CA . PRO B 1 120 ? 0.63 -2.625 9.172 1 90.81 120 PRO B CA 1
ATOM 2063 C C . PRO B 1 120 ? 1.607 -2.611 10.352 1 90.81 120 PRO B C 1
ATOM 2065 O O . PRO B 1 120 ? 1.233 -2.24 11.461 1 90.81 120 PRO B O 1
ATOM 2068 N N . GLU B 1 121 ? 2.875 -2.943 10.086 1 88.19 121 GLU B N 1
ATOM 2069 C CA . GLU B 1 121 ? 3.889 -2.891 11.133 1 88.19 121 GLU B CA 1
ATOM 2070 C C . GLU B 1 121 ? 4.289 -1.45 11.438 1 88.19 121 GLU B C 1
ATOM 2072 O O . GLU B 1 121 ? 4.809 -1.162 12.523 1 88.19 121 GLU B O 1
ATOM 2077 N N . LEU B 1 122 ? 4.027 -0.574 10.562 1 90.56 122 LEU B N 1
ATOM 2078 C CA . LEU B 1 122 ? 4.473 0.808 10.711 1 90.56 122 LEU B CA 1
ATOM 2079 C C . LEU B 1 122 ? 3.303 1.725 11.047 1 90.56 122 LEU B C 1
ATOM 2081 O O . LEU B 1 122 ? 3.465 2.701 11.781 1 90.56 122 LEU B O 1
ATOM 2085 N N . TYR B 1 123 ? 2.146 1.376 10.422 1 93.38 123 TYR B N 1
ATOM 2086 C CA . TYR B 1 123 ? 1.045 2.326 10.508 1 93.38 123 TYR B CA 1
ATOM 2087 C C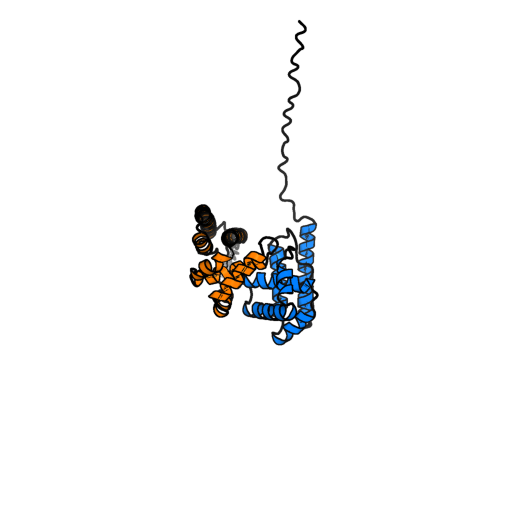 . TYR B 1 123 ? -0.207 1.662 11.07 1 93.38 123 TYR B C 1
ATOM 2089 O O . TYR B 1 123 ? -0.431 0.468 10.852 1 93.38 123 TYR B O 1
ATOM 2097 N N . ASN B 1 124 ? -0.989 2.465 11.742 1 92.75 124 ASN B N 1
ATOM 2098 C CA . ASN B 1 124 ? -2.191 1.974 12.406 1 92.75 124 ASN B CA 1
ATOM 2099 C C . ASN B 1 124 ? -3.285 1.627 11.398 1 92.75 124 ASN B C 1
ATOM 2101 O O . ASN B 1 124 ? -3.918 2.52 10.828 1 92.75 124 ASN B O 1
ATOM 2105 N N . SER B 1 125 ? -3.568 0.426 11.281 1 91.69 125 SER B N 1
ATOM 2106 C CA . SER B 1 125 ? -4.473 -0.088 10.258 1 91.69 125 SER B CA 1
ATOM 2107 C C . SER B 1 125 ? -5.91 0.344 10.523 1 91.69 125 SER B C 1
ATOM 2109 O O . SER B 1 125 ? -6.668 0.612 9.594 1 91.69 125 SER B O 1
ATOM 2111 N N . ALA B 1 126 ? -6.285 0.401 11.812 1 93 126 ALA B N 1
ATOM 2112 C CA . ALA B 1 126 ? -7.645 0.798 12.164 1 93 126 ALA B CA 1
ATOM 2113 C C . ALA B 1 126 ? -7.934 2.229 11.711 1 93 126 ALA B C 1
ATOM 2115 O O . ALA B 1 126 ? -9 2.512 11.172 1 93 126 ALA B O 1
ATOM 2116 N N . ILE B 1 127 ? -7.012 3.064 11.898 1 96.5 127 ILE B N 1
ATOM 2117 C CA . ILE B 1 127 ? -7.152 4.453 11.477 1 96.5 127 ILE B CA 1
ATOM 2118 C C . ILE B 1 127 ? -7.25 4.527 9.953 1 96.5 127 ILE B C 1
ATOM 2120 O O . ILE B 1 127 ? -8.117 5.219 9.414 1 96.5 127 ILE B O 1
ATOM 2124 N N . LEU B 1 128 ? -6.426 3.766 9.281 1 97 128 LEU B N 1
ATOM 2125 C CA . LEU B 1 128 ? -6.398 3.799 7.828 1 97 128 LEU B CA 1
ATOM 2126 C C . LEU B 1 128 ? -7.676 3.209 7.246 1 97 128 LEU B C 1
ATOM 2128 O O . LEU B 1 128 ? -8.18 3.688 6.227 1 97 128 LEU B O 1
ATOM 2132 N N . LEU B 1 129 ? -8.203 2.26 7.926 1 95.25 129 LEU B N 1
ATOM 2133 C CA . LEU B 1 129 ? -9.484 1.692 7.508 1 95.25 129 LEU B CA 1
ATOM 2134 C C . LEU B 1 129 ? -10.602 2.727 7.625 1 95.25 129 LEU B C 1
ATOM 2136 O O . LEU B 1 129 ? -11.445 2.838 6.734 1 95.25 129 LEU B O 1
ATOM 2140 N N . THR B 1 130 ? -10.609 3.475 8.688 1 97 130 THR B N 1
ATOM 2141 C CA . THR B 1 130 ? -11.602 4.523 8.875 1 97 130 THR B CA 1
ATOM 2142 C C . THR B 1 130 ? -11.492 5.582 7.785 1 97 130 THR B C 1
ATOM 2144 O O . THR B 1 130 ? -12.5 5.992 7.207 1 97 130 THR B O 1
ATOM 2147 N N . TRP B 1 131 ? -10.25 5.969 7.492 1 98.25 131 TRP B N 1
ATOM 2148 C CA . TRP B 1 131 ? -10.031 6.93 6.414 1 98.25 131 TRP B CA 1
ATOM 2149 C C . TRP B 1 131 ? -10.5 6.367 5.078 1 98.25 131 TRP B C 1
ATOM 2151 O O . TRP B 1 131 ? -11.109 7.082 4.277 1 98.25 131 TRP B O 1
ATOM 2161 N N . HIS B 1 132 ? -10.25 5.125 4.832 1 96.75 132 HIS B N 1
ATOM 2162 C CA . HIS B 1 132 ? -10.672 4.473 3.6 1 96.75 132 HIS B CA 1
ATOM 2163 C C . HIS B 1 132 ? -12.188 4.461 3.477 1 96.75 132 HIS B C 1
ATOM 2165 O O . HIS B 1 132 ? -12.734 4.762 2.412 1 96.75 132 HIS B O 1
ATOM 2171 N N . GLU B 1 133 ? -12.789 4.141 4.52 1 96 133 GLU B N 1
ATOM 2172 C CA . GLU B 1 133 ? -14.25 4.098 4.555 1 96 133 GLU B CA 1
ATOM 2173 C C . GLU B 1 133 ? -14.852 5.461 4.234 1 96 133 GLU B C 1
ATOM 2175 O O . GLU B 1 133 ? -15.734 5.574 3.387 1 96 133 GLU B O 1
ATOM 2180 N N . LYS B 1 134 ? -14.367 6.473 4.887 1 97.94 134 LYS B N 1
ATOM 2181 C CA . LYS B 1 134 ? -14.922 7.809 4.699 1 97.94 134 LYS B CA 1
ATOM 2182 C C . LYS B 1 134 ? -14.578 8.359 3.316 1 97.94 134 LYS B C 1
ATOM 2184 O O . LYS B 1 134 ? -15.414 9.008 2.68 1 97.94 134 LYS B O 1
ATOM 2189 N N . ALA B 1 135 ? -13.375 8.078 2.863 1 97.75 135 ALA B N 1
ATOM 2190 C CA . ALA B 1 135 ? -13 8.5 1.516 1 97.75 135 ALA B CA 1
ATOM 2191 C C . ALA B 1 135 ? -13.875 7.824 0.464 1 97.75 135 ALA B C 1
ATOM 2193 O O . ALA B 1 135 ? -14.297 8.461 -0.502 1 97.75 135 ALA B O 1
ATOM 2194 N N . THR B 1 136 ? -14.188 6.566 0.686 1 95.81 136 THR B N 1
ATOM 2195 C CA . THR B 1 136 ? -15.031 5.816 -0.233 1 95.81 136 THR B CA 1
ATOM 2196 C C . THR B 1 136 ? -16.469 6.324 -0.184 1 95.81 136 THR B C 1
ATOM 2198 O O . THR B 1 136 ? -17.141 6.402 -1.214 1 95.81 136 THR B O 1
ATOM 2201 N N . GLU B 1 137 ? -16.891 6.613 0.984 1 96.75 137 GLU B N 1
ATOM 2202 C CA . GLU B 1 137 ? -18.234 7.16 1.146 1 96.75 137 GLU B CA 1
ATOM 2203 C C . GLU B 1 137 ? -18.391 8.453 0.362 1 96.75 137 GLU B C 1
ATOM 2205 O O . GLU B 1 137 ? -19.406 8.648 -0.316 1 96.75 137 GLU B O 1
ATOM 2210 N N . VAL B 1 138 ? -17.438 9.297 0.36 1 97.12 138 VAL B N 1
ATOM 2211 C CA . VAL B 1 138 ? -17.516 10.609 -0.269 1 97.12 138 VAL B CA 1
ATOM 2212 C C . VAL B 1 138 ? -17.219 10.492 -1.762 1 97.12 138 VAL B C 1
ATOM 2214 O O . VAL B 1 138 ? -17.922 11.07 -2.59 1 97.12 138 VAL B O 1
ATOM 2217 N N . GLY B 1 139 ? -16.188 9.797 -2.09 1 95 139 GLY B N 1
ATOM 2218 C CA . GLY B 1 139 ? -15.727 9.711 -3.465 1 95 139 GLY B CA 1
ATOM 2219 C C . GLY B 1 139 ? -16.453 8.656 -4.277 1 95 139 GLY B C 1
ATOM 2220 O O . GLY B 1 139 ? -16.422 8.68 -5.508 1 95 139 GLY B O 1
ATOM 2221 N N . GLY B 1 140 ? -17 7.66 -3.578 1 92.12 140 GLY B N 1
ATOM 2222 C CA . GLY B 1 140 ? -17.641 6.551 -4.27 1 92.12 140 GLY B CA 1
ATOM 2223 C C . GLY B 1 140 ? -16.672 5.648 -4.992 1 92.12 140 GLY B C 1
ATOM 2224 O O . GLY B 1 140 ? -15.453 5.891 -4.961 1 92.12 140 GLY B O 1
ATOM 2225 N N . LEU B 1 141 ? -17.125 4.645 -5.711 1 88.88 141 LEU B N 1
ATOM 2226 C CA . LEU B 1 141 ? -16.312 3.688 -6.453 1 88.88 141 LEU B CA 1
ATOM 2227 C C . LEU B 1 141 ? -15.531 4.383 -7.57 1 88.88 141 LEU B C 1
ATOM 2229 O O . LEU B 1 141 ? -14.414 3.986 -7.891 1 88.88 141 LEU B O 1
ATOM 2233 N N . GLY B 1 142 ? -16.141 5.391 -8.109 1 90.69 142 GLY B N 1
ATOM 2234 C CA . GLY B 1 142 ? -15.477 6.16 -9.148 1 90.69 142 GLY B CA 1
ATOM 2235 C C . GLY B 1 142 ? -14.195 6.824 -8.664 1 90.69 142 GLY B C 1
ATOM 2236 O O . GLY B 1 142 ? -13.203 6.859 -9.391 1 90.69 142 GLY B O 1
ATOM 2237 N N . GLY B 1 143 ? -14.164 7.332 -7.457 1 92.56 143 GLY B N 1
ATOM 2238 C CA . GLY B 1 143 ? -12.969 7.938 -6.883 1 92.56 143 GLY B CA 1
ATOM 2239 C C . GLY B 1 143 ? -11.852 6.945 -6.637 1 92.56 143 GLY B C 1
ATOM 2240 O O . GLY B 1 143 ? -10.68 7.25 -6.867 1 92.56 143 GLY B O 1
ATOM 2241 N N . ILE B 1 144 ? -12.203 5.785 -6.234 1 91.5 144 ILE B N 1
ATOM 2242 C CA . ILE B 1 144 ? -11.234 4.727 -5.992 1 91.5 144 ILE B CA 1
ATOM 2243 C C . ILE B 1 144 ? -10.562 4.328 -7.305 1 91.5 144 ILE B C 1
ATOM 2245 O O . ILE B 1 144 ? -9.336 4.262 -7.387 1 91.5 144 ILE B O 1
ATOM 2249 N N . VAL B 1 145 ? -11.414 4.148 -8.32 1 91.06 145 VAL B N 1
ATOM 2250 C CA . VAL B 1 145 ? -10.906 3.732 -9.625 1 91.06 145 VAL B CA 1
ATOM 2251 C C . VAL B 1 145 ? -9.984 4.809 -10.195 1 91.06 145 VAL B C 1
ATOM 2253 O O . VAL B 1 145 ? -8.914 4.504 -10.719 1 91.06 145 VAL B O 1
ATOM 2256 N N . ARG B 1 146 ? -10.359 5.973 -10.023 1 93.69 146 ARG B N 1
ATOM 2257 C CA . ARG B 1 146 ? -9.555 7.086 -10.508 1 93.69 146 ARG B CA 1
ATOM 2258 C C . ARG B 1 146 ? -8.211 7.145 -9.789 1 93.69 146 ARG B C 1
ATOM 2260 O O . ARG B 1 146 ? -7.172 7.332 -10.422 1 93.69 146 ARG B O 1
ATOM 2267 N N . ALA B 1 147 ? -8.25 6.992 -8.555 1 92.94 147 ALA B N 1
ATOM 2268 C CA . ALA B 1 147 ? -7.012 7.016 -7.773 1 92.94 147 ALA B CA 1
ATOM 2269 C C . ALA B 1 147 ? -6.07 5.895 -8.203 1 92.94 147 ALA B C 1
ATOM 2271 O O . ALA B 1 147 ? -4.859 6.102 -8.32 1 92.94 147 ALA B O 1
ATOM 2272 N N . LEU B 1 148 ? -6.676 4.781 -8.562 1 91.56 148 LEU B N 1
ATOM 2273 C CA . LEU B 1 148 ? -5.891 3.584 -8.852 1 91.56 148 LEU B CA 1
ATOM 2274 C C . LEU B 1 148 ? -5.414 3.58 -10.297 1 91.56 148 LEU B C 1
ATOM 2276 O O . LEU B 1 148 ? -4.527 2.805 -10.656 1 91.56 148 LEU B O 1
ATOM 2280 N N . THR B 1 149 ? -5.949 4.41 -11.109 1 90 149 THR B N 1
ATOM 2281 C CA . THR B 1 149 ? -5.535 4.492 -12.508 1 90 149 THR B CA 1
ATOM 2282 C C . THR B 1 149 ? -4.559 5.648 -12.711 1 90 149 THR B C 1
ATOM 2284 O O . THR B 1 149 ? -3.902 5.738 -13.75 1 90 149 THR B O 1
ATOM 2287 N N . ASP B 1 150 ? -4.527 6.598 -11.773 1 89.38 150 ASP B N 1
ATOM 2288 C CA . ASP B 1 150 ? -3.523 7.66 -11.797 1 89.38 150 ASP B CA 1
ATOM 2289 C C . ASP B 1 150 ? -2.125 7.102 -11.555 1 89.38 150 ASP B C 1
ATOM 2291 O O . ASP B 1 150 ? -1.824 6.633 -10.453 1 89.38 150 ASP B O 1
ATOM 2295 N N . ARG B 1 151 ? -1.232 7.207 -12.484 1 86.12 151 ARG B N 1
ATOM 2296 C CA . ARG B 1 151 ? 0.05 6.512 -12.422 1 86.12 151 ARG B CA 1
ATOM 2297 C C . ARG B 1 151 ? 1.129 7.406 -11.82 1 86.12 151 ARG B C 1
ATOM 2299 O O . ARG B 1 151 ? 2.305 7.035 -11.797 1 86.12 151 ARG B O 1
ATOM 2306 N N . LYS B 1 152 ? 0.674 8.484 -11.383 1 84.62 152 LYS B N 1
ATOM 2307 C CA . LYS B 1 152 ? 1.65 9.312 -10.688 1 84.62 152 LYS B CA 1
ATOM 2308 C C . LYS B 1 152 ? 2.076 8.68 -9.367 1 84.62 152 LYS B C 1
ATOM 2310 O O . LYS B 1 152 ? 1.233 8.227 -8.594 1 84.62 152 LYS B O 1
ATOM 2315 N N . THR B 1 153 ? 3.354 8.633 -9.195 1 81.31 153 THR B N 1
ATOM 2316 C CA . THR B 1 153 ? 3.887 7.961 -8.016 1 81.31 153 THR B CA 1
ATOM 2317 C C . THR B 1 153 ? 3.742 8.844 -6.781 1 81.31 153 THR B C 1
ATOM 2319 O O . THR B 1 153 ? 3.666 10.07 -6.895 1 81.31 153 THR B O 1
ATOM 2322 N N . VAL B 1 154 ? 3.648 8.117 -5.617 1 86.19 154 VAL B N 1
ATOM 2323 C CA . VAL B 1 154 ? 3.727 8.812 -4.34 1 86.19 154 VAL B CA 1
ATOM 2324 C C . VAL B 1 154 ? 4.824 8.195 -3.475 1 86.19 154 VAL B C 1
ATOM 2326 O O . VAL B 1 154 ? 5.227 7.055 -3.699 1 86.19 154 VAL B O 1
#

Foldseek 3Di:
DCPPDPCPDDPPCPPPPPPVPPPVPPCPVVQVVLLVLLVVLLVVLVVCVVVVNLLVSLQSLLPDQDWDPHDPVSNVSSLVSNLVSLVSDDLVCLLVSLLPHDLSSLLSLLVSLVVVCVPVVVHPVVSSVSNVVSSCVNCPPVSNVVSVPPPTDD/DDPPPPPPPDPCVPPPPPPVPPPVPPCPVVQVVLLVLLVVLLVVLVVCVVVVNLLVSLQSLLPDQDWDPHDPVSNVSSLVSNLVSLVSDDLVCLLVSLLPHDLSSLLSLLVSLVVVCVPVVVHPVVSSVSNVVSSCVNCPPVSNVVSVPPPTDD

Radius of gyration: 27.5 Å; Cα contacts (8 Å, |Δi|>4): 337; chains: 2; bounding box: 76×50×127 Å

Secondary structure (DSSP, 8-state):
--------------------------S-HHHHHHHHHHHHHHHHHHHHHHTT-HHHHHHHHTSS---TT--HHHHHHHHHHHHHHHHTS-HHHHHHHHHTS-HHHHHHHHHHHHHHHT-TTTS-HHHHHHHHHHHHHHHHHHHHHHHHH-----/--------------------------S-HHHHHHHHHHHHHHHHHHHHHHTT-HHHHHHHHTSS---TT--HHHHHHHHHHHHHHHHTS-GGGHHHHHHTS-HHHHHHHHHHHHHHHT-TTTS-HHHHHHHHHHHHHHHHHHHHHHHHH-----

InterPro domains:
  IPR006789 Actin-related protein 2/3 complex subunit 5 [PF04699] (3-154)
  IPR006789 Actin-related protein 2/3 complex subunit 5 [PIRSF039096] (2-154)
  IPR006789 Actin-related protein 2/3 complex subunit 5 [PTHR12644] (3-154)
  IPR036743 Actin-related protein 2/3 complex subunit 5 superfamily [G3DSA:1.25.40.190] (1-154)
  IPR036743 Actin-related protein 2/3 complex subunit 5 superfamily [SSF69103] (2-154)

=== Feature glossary ===
A reading guide for the features in this record.

Start from the sequence.

  · Sequence gives the chain of amino acids in standard one-letter code (A=alanine, C=cysteine, …, Y=tyrosine), read N→C. It is the only feature that is directly encoded by the gene; all structural features are derived from the folded form of this sequence.

Fold it, and you get atomic coordinates and the backbone conformation that goes with them.

  · The mmCIF table is the protein's shape written out atom by atom. For each backbone N, Cα, C, and carbonyl O, it records an (x, y, z) coordinate triple in Å plus the residue type, chain letter, and residue number.

  · Backbone dihedral angles. Every residue except chain termini has a φ (preceding-C → N → Cα → C) and a ψ (N → Cα → C → next-N). They are reported in degrees following the IUPAC sign convention. Secondary structure is essentially a statement about which (φ, ψ) basin each residue occupies.

  · DSSP 8-state secondary structure assigns each residue one of H (α-helix), G (3₁₀-helix), I (π-helix), E (extended β-strand), B (isolated β-bridge), T (hydrogen-bonded turn), S (bend), or '-' (coil). The assignment is computed from backbone hydrogen-bond geometry via the Kabsch–Sander algorithm.

  · P-SEA three-state annotation labels each residue as helix, strand, or coil based purely on the geometry of the Cα trace. It serves as a fallback when the full backbone (and thus DSSP) is unavailable.

Summarize the fold with a handful of shape descriptors and a per-residue structural alphabet.

  · Radius of gyration (Rg) is the root-mean-square distance of Cα atoms from their centroid — a single number for overall size and compactness. A globular domain of N residues has Rg ≈ 2.2·N^0.38 Å; an extended or disordered chain has a much larger Rg. The Cα contact count is the number of residue pairs whose Cα atoms are within 8 Å and are more than four positions apart in sequence — a standard proxy for tertiary packing density. The bounding box is the smallest axis-aligned box enclosing all Cα atoms.

  · Foldseek's 3Di representation compresses backbone geometry into a per-residue letter drawn from a learned twenty-state alphabet. It captures the tertiary interaction pattern around each residue — which residues are packed against it in space, regardless of where they are in sequence.

  · Accessible surface area quantifies burial. A residue with SASA near zero is packed into the hydrophobic core; one with SASA >100 Å² sits on the surface. Computed here via the Shrake–Rup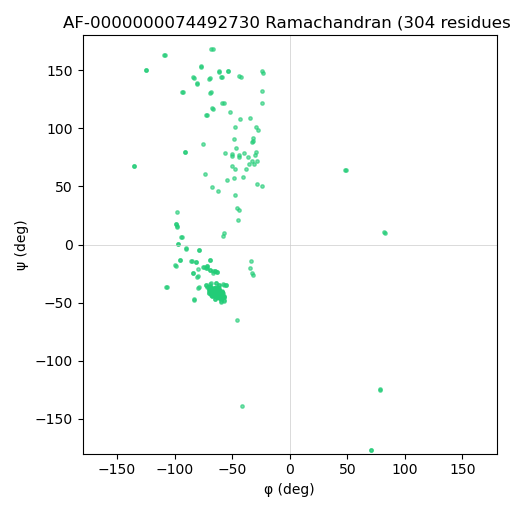ley numerical algorithm with a 1.4 Å probe.

Ask how reliable the model is.

  · For AlphaFold models, the B-factor field carries pLDDT — the model's own estimate of local accuracy on a 0–100 scale. Regions with pLDDT<50 should be treated as essentially unmodeled; they often correspond to intrinsically disordered segments.

  · For experimental (PDB) structures, the B-factor (temperature factor) quantifies the positional spread of each atom in the crystal — a combination of thermal vibration and static disorder — in units of Å². High B-factors mark flexible loops or poorly resolved regions; low B-factors mark the rigid, well-ordered core.

  · PAE(i, j) answers: if I align the predicted and true structures on residue i, how far off (in Å) do I expect residue j to be? A block-diagonal PAE matrix with low values on the blocks and high values off-diagonal is the signature of a multi-domain protein with confidently predicted domains but uncertain inter-domain orientation.

Place it in context: what it resembles, what it is annotated as, and how it looks.

  · Structural nearest neighbors (via Foldseek easy-search vs the PDB). Reported per hit: target PDB id, E-value, and alignment TM-score. A TM-score above ~0.5 is the conventional threshold for 'same fold'.

  · Functional annotations link the protein to curated databases. InterPro entries identify conserved domains and families by matching the sequence against member-database signatures (Pfam, PROSITE, CDD, …). Gene Ontology (GO) terms describe molecular function, biological process, and cellular component in a controlled vocabulary. CATH places the structure in a hierarchical fold classification (Class/Architecture/Topology/Homologous-superfamily). The organism is the source species.

  · Plot images: a contact map (which residues are close in 3D, as an N×N binary image), a Ramachandran scatter (backbone torsion angles, revealing secondary-structure composition at a glance), and — for AlphaFold structures — a PAE heatmap (pairwise prediction confidence).

  · Structure images are PyMOL renders from six orthogonal camera directions. Cartoon representation draws helices as coils and strands as arrows; sticks shows the backbone as bonds; surface shows the solvent-excluded envelope. Rainbow coloring maps sequence position to hue (blue→red, N→C); chain coloring assigns a distinct color per polypeptide.